Protein AF-A0A1A8A8Q5-F1 (afdb_monomer_lite)

Foldseek 3Di:
DDDDDDDDDDDDDDDDDDDDDDDDDDDDDDDDPDDDDDDDDDDDDDDDPDDDPPCPVDDPDDDDDDPAAFDDDPDDDDDSVRCPPDPNVVDDVVVVVVVDPVVVVCVVGHDPPRDDPPCVVVVVVPPPPDDQQQDELDDPVLLVLVVVLVVVLVDDLVVVLVCLLVLPLPSDDLVSLVSVLVLQDDPVLQVRLVVCVVVVHDPVSHDPSSVSNNSQNPRPPNNVSSVVSNCVNCVVVVCVVVVVVVVVCVVVVCCCVPDPVNVVVQVVVQVVVCVVCCVPPNHDPHDDPVVVVVPVVDDD

Secondary structure (DSSP, 8-state):
-PPPPPPPPPPPPPPPPPPPPPPPPPPPPPPPPP-PPPPPS--PPPPPTT----------PPPPP-SS-PPP----PPPGGGTTTSGGGS--HHHHHHHS-HHHHHHHH--S----TTTHHHHTTS-------PBP-S-HHHHHHHHHHHHHHTS-HHHHHHHHHTT-TTTS-HHHHHHHHTTPPPHHHHHHHHHHHHTT--GGGB-HHHHHHHHHHTSTTHHHHHHHHHHHHHHHHHHHHHHHHHHHHHHHHHHHHH-HHHHHHHHHHHHHHHHHHHHHH---S---TTHHHHHHHS--

Organism: Nothobranchius furzeri (NCBI:txid105023)

Sequence (300 aa):
PPPPPPPPGAGPPPPPPPPPGAGPPPPAPPPPPGVGPPPPPGGGPPPPPGAPNTHSGFKSKKPIQTKYRMPLLNWQALKPNQVSGTVFNELDDEQVLGELNMEMFEEHFKTRAQGNSADLCKVKKKMSQKAPTKTSLIDANKAKNLAITLRKGGMSPSAICTAIEKYDQKSLSIDFLELLEHFIPSDFEMKLLVNYEKDGRPLEELTDEDRFILSFGKISRLRQRINTLTFMGNFPESVRRLQPQLNSVIAASMSIKSSTKLKKILEIVLAFGNYMNSSKRGAAYGFRLQSLDLVSTRGL

InterPro domains:
  IPR015425 Formin, FH2 domain [PF02181] (61-296)
  IPR015425 Formin, FH2 domain [PS51444] (60-300)
  IPR015425 Formin, FH2 domain [SM00498] (60-300)
  IPR042201 Formin, FH2 domain superfamily [G3DSA:1.20.58.2220] (54-298)
  IPR043592 Formin-like protein, animal [PTHR45857] (24-296)

Structure (mmCIF, N/CA/C/O backbone):
data_AF-A0A1A8A8Q5-F1
#
_entry.id   AF-A0A1A8A8Q5-F1
#
loop_
_atom_site.group_PDB
_atom_site.id
_atom_site.type_symbol
_atom_site.label_atom_id
_atom_site.label_alt_id
_atom_site.label_comp_id
_atom_site.label_asym_id
_atom_site.label_entity_id
_atom_site.label_seq_id
_atom_site.pdbx_PDB_ins_code
_atom_site.Cartn_x
_atom_site.Cartn_y
_atom_site.Cartn_z
_atom_site.occupancy
_atom_site.B_iso_or_equiv
_atom_site.auth_seq_id
_atom_site.auth_comp_id
_atom_site.auth_asym_id
_atom_site.auth_atom_id
_atom_site.pdbx_PDB_model_num
ATOM 1 N N . PRO A 1 1 ? 67.089 1.385 4.355 1.00 65.12 1 PRO A N 1
ATOM 2 C CA . PRO A 1 1 ? 66.097 2.491 4.355 1.00 65.12 1 PRO A CA 1
ATOM 3 C C . PRO A 1 1 ? 65.428 2.631 5.735 1.00 65.12 1 PRO A C 1
ATOM 5 O O . PRO A 1 1 ? 65.007 1.610 6.275 1.00 65.12 1 PRO A O 1
ATOM 8 N N . PRO A 1 2 ? 65.373 3.835 6.334 1.00 61.56 2 PRO A N 1
ATOM 9 C CA . PRO A 1 2 ? 64.708 4.031 7.621 1.00 61.56 2 PRO A CA 1
ATOM 10 C C . PRO A 1 2 ? 63.172 4.044 7.458 1.00 61.56 2 PRO A C 1
ATOM 12 O O . PRO A 1 2 ? 62.684 4.313 6.356 1.00 61.56 2 PRO A O 1
ATOM 15 N N . PRO A 1 3 ? 62.406 3.727 8.520 1.00 68.38 3 PRO A N 1
ATOM 16 C CA . PRO A 1 3 ? 60.945 3.716 8.475 1.00 68.38 3 PRO A CA 1
ATOM 17 C C . PRO A 1 3 ? 60.366 5.141 8.361 1.00 68.38 3 PRO A C 1
ATOM 19 O O . PRO A 1 3 ? 61.010 6.100 8.795 1.00 68.38 3 PRO A O 1
ATOM 22 N N . PRO A 1 4 ? 59.163 5.294 7.775 1.00 69.88 4 PRO A N 1
ATOM 23 C CA . PRO A 1 4 ? 58.538 6.597 7.581 1.00 69.88 4 PRO A CA 1
ATOM 24 C C . PRO A 1 4 ? 58.061 7.209 8.912 1.00 69.88 4 PRO A C 1
ATOM 26 O O . PRO A 1 4 ? 57.718 6.472 9.841 1.00 69.88 4 PRO A O 1
ATOM 29 N N . PRO A 1 5 ? 58.021 8.552 9.014 1.00 70.25 5 PRO A N 1
ATOM 30 C CA . PRO A 1 5 ? 57.573 9.247 10.215 1.00 70.25 5 PRO A CA 1
ATOM 31 C C . PRO A 1 5 ? 56.052 9.104 10.422 1.00 70.25 5 PRO A C 1
ATOM 33 O O . PRO A 1 5 ? 55.306 8.979 9.445 1.00 70.25 5 PRO A O 1
ATOM 36 N N . PRO A 1 6 ? 55.572 9.136 11.679 1.00 69.50 6 PRO A N 1
ATOM 37 C CA . PRO A 1 6 ? 54.148 9.055 11.984 1.00 69.50 6 PRO A CA 1
ATOM 38 C C . PRO A 1 6 ? 53.397 10.339 11.573 1.00 69.50 6 PRO A C 1
ATOM 40 O O . PRO A 1 6 ? 53.999 11.417 11.538 1.00 69.50 6 PRO A O 1
ATOM 43 N N . PRO A 1 7 ? 52.084 10.255 11.277 1.00 68.31 7 PRO A N 1
ATOM 44 C CA . PRO A 1 7 ? 51.292 11.412 10.876 1.00 68.31 7 PRO A CA 1
ATOM 45 C C . PRO A 1 7 ? 51.090 12.397 12.043 1.00 68.31 7 PRO A C 1
ATOM 47 O O . PRO A 1 7 ? 51.036 11.964 13.199 1.00 68.31 7 PRO A O 1
ATOM 50 N N . PRO A 1 8 ? 50.914 13.704 11.768 1.00 63.66 8 PRO A N 1
ATOM 51 C CA . PRO A 1 8 ? 50.632 14.701 12.797 1.00 63.66 8 PRO A CA 1
ATOM 52 C C . PRO A 1 8 ? 49.320 14.386 13.522 1.00 63.66 8 PRO A C 1
ATOM 54 O O . PRO A 1 8 ? 48.287 14.166 12.888 1.00 63.66 8 PRO A O 1
ATOM 57 N N . GLY A 1 9 ? 49.371 14.366 14.855 1.00 59.06 9 GLY A N 1
ATOM 58 C CA . GLY A 1 9 ? 48.213 14.132 15.709 1.00 59.06 9 GLY A CA 1
ATOM 59 C C . GLY A 1 9 ? 47.112 15.163 15.467 1.00 59.06 9 GLY A C 1
ATOM 60 O O . GLY A 1 9 ? 47.366 16.366 15.431 1.00 59.06 9 GLY A O 1
ATOM 61 N N . ALA A 1 10 ? 45.882 14.676 15.308 1.00 59.62 10 ALA A N 1
ATOM 62 C CA . ALA A 1 10 ? 44.692 15.510 15.306 1.00 59.62 10 ALA A CA 1
ATOM 63 C C . ALA A 1 10 ? 44.594 16.241 16.654 1.00 59.62 10 ALA A C 1
ATOM 65 O O . ALA A 1 10 ? 44.581 15.609 17.712 1.00 59.62 10 ALA A O 1
ATOM 66 N N . GLY A 1 11 ? 44.558 17.574 16.608 1.00 68.25 11 GLY A N 1
ATOM 67 C CA . GLY A 1 11 ? 44.282 18.397 17.780 1.00 68.25 11 GLY A CA 1
ATOM 68 C C . GLY A 1 11 ? 42.909 18.073 18.388 1.00 68.25 11 GLY A C 1
ATOM 69 O O . GLY A 1 11 ? 42.058 17.479 17.717 1.00 68.25 11 GLY A O 1
ATOM 70 N N . PRO A 1 12 ? 42.681 18.439 19.660 1.00 70.12 12 PRO A N 1
ATOM 71 C CA . PRO A 1 12 ? 41.411 18.182 20.324 1.00 70.12 12 PRO A CA 1
ATOM 72 C C . PRO A 1 12 ? 40.247 18.854 19.569 1.00 70.12 12 PRO A C 1
ATOM 74 O O . PRO A 1 12 ? 40.427 19.937 19.005 1.00 70.12 12 PRO A O 1
ATOM 77 N N . PRO A 1 13 ? 39.058 18.224 19.539 1.00 67.06 13 PRO A N 1
ATOM 78 C CA . PRO A 1 13 ? 37.896 18.780 18.857 1.00 67.06 13 PRO A CA 1
ATOM 79 C C . PRO A 1 13 ? 37.471 20.120 19.485 1.00 67.06 13 PRO A C 1
ATOM 81 O O . PRO A 1 13 ? 37.658 20.321 20.689 1.00 67.06 13 PRO A O 1
ATOM 84 N N . PRO A 1 14 ? 36.888 21.039 18.692 1.00 70.75 14 PRO A N 1
ATOM 85 C CA . PRO A 1 14 ? 36.398 22.313 19.203 1.00 70.75 14 PRO A CA 1
ATOM 86 C C . PRO A 1 14 ? 35.284 22.100 20.245 1.00 70.75 14 PRO A C 1
ATOM 88 O O . PRO A 1 14 ? 34.531 21.125 20.150 1.00 70.75 14 PRO A O 1
ATOM 91 N N . PRO A 1 15 ? 35.159 23.001 21.237 1.00 73.88 15 PRO A N 1
ATOM 92 C CA . PRO A 1 15 ? 34.127 22.900 22.258 1.00 73.88 15 PRO A CA 1
ATOM 93 C C . PRO A 1 15 ? 32.718 23.010 21.645 1.00 73.88 15 PRO A C 1
ATOM 95 O O . PRO A 1 15 ? 32.530 23.717 20.649 1.00 73.88 15 PRO A O 1
ATOM 98 N N . PRO A 1 16 ? 31.718 22.326 22.230 1.00 74.12 16 PRO A N 1
ATOM 99 C CA . PRO A 1 16 ? 30.342 22.387 21.759 1.00 74.12 16 PRO A CA 1
ATOM 100 C C . PRO A 1 16 ? 29.745 23.796 21.934 1.00 74.12 16 PRO A C 1
ATOM 102 O O . PRO A 1 16 ? 30.104 24.507 22.878 1.00 74.12 16 PRO A O 1
ATOM 105 N N . PRO A 1 17 ? 28.818 24.209 21.049 1.00 72.31 17 PRO A N 1
ATOM 106 C CA . PRO A 1 17 ? 28.120 25.482 21.176 1.00 72.31 17 PRO A CA 1
ATOM 107 C C . PRO A 1 17 ? 27.241 25.516 22.442 1.00 72.31 17 PRO A C 1
ATOM 109 O O . PRO A 1 17 ? 26.717 24.476 22.857 1.00 72.31 17 PRO A O 1
ATOM 112 N N . PRO A 1 18 ? 27.057 26.698 23.059 1.00 68.81 18 PRO A N 1
ATOM 113 C CA . PRO A 1 18 ? 26.234 26.842 24.253 1.00 68.81 18 PRO A CA 1
ATOM 114 C C . PRO A 1 18 ? 24.753 26.519 23.970 1.00 68.81 18 PRO A C 1
ATOM 116 O O . PRO A 1 18 ? 24.274 26.760 22.857 1.00 68.81 18 PRO A O 1
ATOM 119 N N . PRO A 1 19 ? 24.006 26.000 24.964 1.00 69.50 19 PRO A N 1
ATOM 120 C CA . PRO A 1 19 ? 22.583 25.715 24.814 1.00 69.50 19 PRO A CA 1
ATOM 121 C C . PRO A 1 19 ? 21.784 26.997 24.529 1.00 69.50 19 PRO A C 1
ATOM 123 O O . PRO A 1 19 ? 22.096 28.042 25.110 1.00 69.50 19 PRO A O 1
ATOM 126 N N . PRO A 1 20 ? 20.721 26.940 23.706 1.00 63.44 20 PRO A N 1
ATOM 127 C CA . PRO A 1 20 ? 19.792 28.052 23.556 1.00 63.44 20 PRO A CA 1
ATOM 128 C C . PRO A 1 20 ? 19.178 28.409 24.915 1.00 63.44 20 PRO A C 1
ATOM 130 O O . PRO A 1 20 ? 18.596 27.554 25.584 1.00 63.44 20 PRO A O 1
ATOM 133 N N . GLY A 1 21 ? 19.331 29.668 25.328 1.00 57.66 21 GLY A N 1
ATOM 134 C CA . GLY A 1 21 ? 18.742 30.184 26.559 1.00 57.66 21 GLY A CA 1
ATOM 135 C C . GLY A 1 21 ? 17.224 30.006 26.559 1.00 57.66 21 GLY A C 1
ATOM 136 O O . GLY A 1 21 ? 16.556 30.288 25.564 1.00 57.66 21 GLY A O 1
ATOM 137 N N . ALA A 1 22 ? 16.689 29.522 27.680 1.00 55.41 22 ALA A N 1
ATOM 138 C CA . ALA A 1 22 ? 15.257 29.418 27.899 1.00 55.41 22 ALA A CA 1
ATOM 139 C C . ALA A 1 22 ? 14.626 30.815 27.797 1.00 55.41 22 ALA A C 1
ATOM 141 O O . ALA A 1 22 ? 14.936 31.708 28.585 1.00 55.41 22 ALA A O 1
ATOM 142 N N . GLY A 1 23 ? 13.755 31.000 26.804 1.00 62.56 23 GLY A N 1
ATOM 143 C CA . GLY A 1 23 ? 12.871 32.158 26.751 1.00 62.56 23 GLY A CA 1
ATOM 144 C C . GLY A 1 23 ? 11.964 32.210 27.989 1.00 62.56 23 GLY A C 1
ATOM 145 O O . GLY A 1 23 ? 11.763 31.185 28.649 1.00 62.56 23 GLY A O 1
ATOM 146 N N . PRO A 1 24 ? 11.424 33.391 28.330 1.00 63.94 24 PRO A N 1
ATOM 147 C CA . PRO A 1 24 ? 10.546 33.542 29.483 1.00 63.94 24 PRO A CA 1
ATOM 148 C C . PRO A 1 24 ? 9.322 32.613 29.371 1.00 63.94 24 PRO A C 1
ATOM 150 O O . PRO A 1 24 ? 8.853 32.349 28.259 1.00 63.94 24 PRO A O 1
ATOM 153 N N . PRO A 1 25 ? 8.800 32.102 30.502 1.00 64.25 25 PRO A N 1
ATOM 154 C CA . PRO A 1 25 ? 7.658 31.200 30.489 1.00 64.25 25 PRO A CA 1
ATOM 155 C C . PRO A 1 25 ? 6.418 31.891 29.896 1.00 64.25 25 PRO A C 1
ATOM 157 O O . PRO A 1 25 ? 6.243 33.101 30.072 1.00 64.25 25 PRO A O 1
ATOM 160 N N . PRO A 1 26 ? 5.540 31.141 29.204 1.00 65.25 26 PRO A N 1
ATOM 161 C CA . PRO A 1 26 ? 4.294 31.688 28.688 1.00 65.25 26 PRO A CA 1
ATOM 162 C C . PRO A 1 26 ? 3.386 32.163 29.840 1.00 65.25 26 PRO A C 1
ATOM 164 O O . PRO A 1 26 ? 3.402 31.565 30.921 1.00 65.25 26 PRO A O 1
ATOM 167 N N . PRO A 1 27 ? 2.583 33.223 29.629 1.00 65.12 27 PRO A N 1
ATOM 168 C CA . PRO A 1 27 ? 1.665 33.728 30.643 1.00 65.12 27 PRO A CA 1
ATOM 169 C C . PRO A 1 27 ? 0.607 32.677 31.008 1.00 65.12 27 PRO A C 1
ATOM 171 O O . PRO A 1 27 ? 0.143 31.914 30.160 1.00 65.12 27 PRO A O 1
ATOM 174 N N . ALA A 1 28 ? 0.232 32.645 32.289 1.00 67.50 28 ALA A N 1
ATOM 175 C CA . ALA A 1 28 ? -0.773 31.727 32.810 1.00 67.50 28 ALA A CA 1
ATOM 176 C C . ALA A 1 28 ? -2.159 31.980 32.177 1.00 67.50 28 ALA A C 1
ATOM 178 O O . ALA A 1 28 ? -2.507 33.134 31.904 1.00 67.50 28 ALA A O 1
ATOM 179 N N . PRO A 1 29 ? -2.971 30.929 31.958 1.00 63.06 29 PRO A N 1
ATOM 180 C CA . PRO A 1 29 ? -4.332 31.086 31.462 1.00 63.06 29 PRO A CA 1
ATOM 181 C C . PRO A 1 29 ? -5.220 31.802 32.499 1.00 63.06 29 PRO A C 1
ATOM 183 O O . PRO A 1 29 ? -5.020 31.623 33.704 1.00 63.06 29 PRO A O 1
ATOM 186 N N . PRO A 1 30 ? -6.210 32.601 32.056 1.00 62.59 30 PRO A N 1
ATOM 187 C CA . PRO A 1 30 ? -7.133 33.275 32.960 1.00 62.59 30 PRO A CA 1
ATOM 188 C C . PRO A 1 30 ? -7.991 32.258 33.738 1.00 62.59 30 PRO A C 1
ATOM 190 O O . PRO A 1 30 ? -8.314 31.191 33.204 1.00 62.59 30 PRO A O 1
ATOM 193 N N . PRO A 1 31 ? -8.374 32.569 34.990 1.00 59.47 31 PRO A N 1
ATOM 194 C CA . PRO A 1 31 ? -9.212 31.690 35.794 1.00 59.47 31 PRO A CA 1
ATOM 195 C C . PRO A 1 31 ? -10.598 31.506 35.149 1.00 59.47 31 PRO A C 1
ATOM 197 O O . PRO A 1 31 ? -11.108 32.431 34.508 1.00 59.47 31 PRO A O 1
ATOM 200 N N . PRO A 1 32 ? -11.229 30.329 35.312 1.00 57.53 32 PRO A N 1
ATOM 201 C CA . PRO A 1 32 ? -12.566 30.089 34.792 1.00 57.53 32 PRO A CA 1
ATOM 202 C C . PRO A 1 32 ? -13.579 31.041 35.455 1.00 57.53 32 PRO A C 1
ATOM 204 O O . PRO A 1 32 ? -13.462 31.307 36.655 1.00 57.53 32 PRO A O 1
ATOM 207 N N . PRO A 1 33 ? -14.586 31.547 34.714 1.00 53.97 33 PRO A N 1
ATOM 208 C CA . PRO A 1 33 ? -15.635 32.380 35.288 1.00 53.97 33 PRO A CA 1
ATOM 209 C C . PRO A 1 33 ? -16.355 31.619 36.401 1.00 53.97 33 PRO A C 1
ATOM 211 O O . PRO A 1 33 ? -16.853 30.512 36.187 1.00 53.97 33 PRO A O 1
ATOM 214 N N . GLY A 1 34 ? -16.390 32.211 37.595 1.00 46.72 34 GLY A N 1
ATOM 215 C CA . GLY A 1 34 ? -17.108 31.660 38.735 1.00 46.72 34 GLY A CA 1
ATOM 216 C C . GLY A 1 34 ? -18.580 31.446 38.392 1.00 46.72 34 GLY A C 1
ATOM 217 O O . GLY A 1 34 ? -19.250 32.340 37.878 1.00 46.72 34 GLY A O 1
ATOM 218 N N . VAL A 1 35 ? -19.077 30.247 38.681 1.00 47.19 35 VAL A N 1
ATOM 219 C CA . VAL A 1 35 ? -20.502 29.927 38.635 1.00 47.19 35 VAL A CA 1
ATOM 220 C C . VAL A 1 35 ? -21.227 30.743 39.706 1.00 47.19 35 VAL A C 1
ATOM 222 O O . VAL A 1 35 ? -21.202 30.415 40.889 1.00 47.19 35 VAL A O 1
ATOM 225 N N . GLY A 1 36 ? -21.843 31.850 39.293 1.00 56.03 36 GLY A N 1
ATOM 226 C CA . GLY A 1 36 ? -22.847 32.530 40.104 1.00 56.03 36 GLY A CA 1
ATOM 227 C C . GLY A 1 36 ? -24.090 31.643 40.274 1.00 56.03 36 GLY A C 1
ATOM 228 O O . GLY A 1 36 ? -24.357 30.796 39.414 1.00 56.03 36 GLY A O 1
ATOM 229 N N . PRO A 1 37 ? -24.852 31.795 41.371 1.00 54.12 37 PRO A N 1
ATOM 230 C CA . PRO A 1 37 ? -26.070 31.021 41.591 1.00 54.12 37 PRO A CA 1
ATOM 231 C C . PRO A 1 37 ? -27.125 31.310 40.502 1.00 54.12 37 PRO A C 1
ATOM 233 O O . PRO A 1 37 ? -27.135 32.403 39.929 1.00 54.12 37 PRO A O 1
ATOM 236 N N . PRO A 1 38 ? -28.013 30.345 40.192 1.00 46.22 38 PRO A N 1
ATOM 237 C CA . PRO A 1 38 ? -28.983 30.483 39.109 1.00 46.22 38 PRO A CA 1
ATOM 238 C C . PRO A 1 38 ? -30.015 31.589 39.407 1.00 46.22 38 PRO A C 1
ATOM 240 O O . PRO A 1 38 ? -30.444 31.723 40.557 1.00 46.22 38 PRO A O 1
ATOM 243 N N . PRO A 1 39 ? -30.445 32.373 38.397 1.00 50.31 39 PRO A N 1
ATOM 244 C CA . PRO A 1 39 ? -31.446 33.416 38.589 1.00 50.31 39 PRO A CA 1
ATOM 245 C C . PRO A 1 39 ? -32.852 32.817 38.796 1.00 50.31 39 PRO A C 1
ATOM 247 O O . PRO A 1 39 ? -33.163 31.764 38.229 1.00 50.31 39 PRO A O 1
ATOM 250 N N . PRO A 1 40 ? -33.716 33.474 39.593 1.00 48.88 40 PRO A N 1
ATOM 251 C CA . PRO A 1 40 ? -35.060 32.989 39.880 1.00 48.88 40 PRO A CA 1
ATOM 252 C C . PRO A 1 40 ? -35.990 33.118 38.658 1.00 48.88 40 PRO A C 1
ATOM 254 O O . PRO A 1 40 ? -35.759 33.958 37.783 1.00 48.88 40 PRO A O 1
ATOM 257 N N . PRO A 1 41 ? -37.063 32.310 38.576 1.00 42.75 41 PRO A N 1
ATOM 258 C CA . PRO A 1 41 ? -37.940 32.282 37.417 1.00 42.75 41 P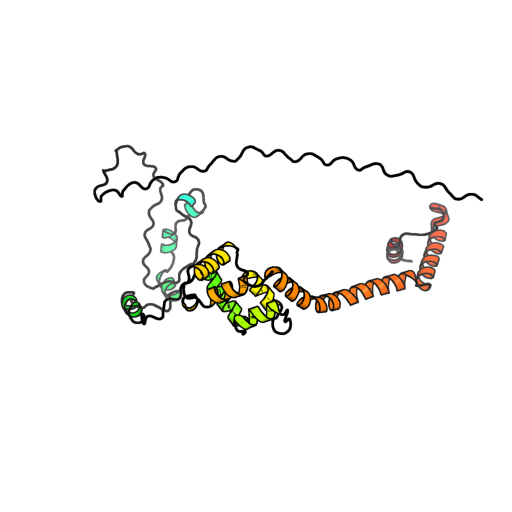RO A CA 1
ATOM 259 C C . PRO A 1 41 ? -39.021 33.365 37.514 1.00 42.75 41 PRO A C 1
ATOM 261 O O . PRO A 1 41 ? -39.847 33.336 38.422 1.00 42.75 41 PRO A O 1
ATOM 264 N N . GLY A 1 42 ? -39.072 34.259 36.523 1.00 43.97 42 GLY A N 1
ATOM 265 C CA . GLY A 1 42 ? -40.275 35.040 36.218 1.00 43.97 42 GLY A CA 1
ATOM 266 C C . GLY A 1 42 ? -40.029 36.506 35.863 1.00 43.97 42 GLY A C 1
ATOM 267 O O . GLY A 1 42 ? -39.526 37.268 36.677 1.00 43.97 42 GLY A O 1
ATOM 268 N N . GLY A 1 43 ? -40.480 36.900 34.665 1.00 43.69 43 GLY A N 1
ATOM 269 C CA . GLY A 1 43 ? -40.763 38.295 34.302 1.00 43.69 43 GLY A CA 1
ATOM 270 C C . GLY A 1 43 ? -39.603 39.069 33.674 1.00 43.69 43 GLY A C 1
ATOM 271 O O . GLY A 1 43 ? -38.970 39.884 34.335 1.00 43.69 43 GLY A O 1
ATOM 272 N N . GLY A 1 44 ? -39.354 38.871 32.376 1.00 44.84 44 GLY A N 1
ATOM 273 C CA . GLY A 1 44 ? -38.519 39.800 31.607 1.00 44.84 44 GLY A CA 1
ATOM 274 C C . GLY A 1 44 ? -39.247 41.142 31.393 1.00 44.84 44 GLY A C 1
ATOM 275 O O . GLY A 1 44 ? -40.443 41.120 31.095 1.00 44.84 44 GLY A O 1
ATOM 276 N N . PRO A 1 45 ? -38.573 42.298 31.542 1.00 46.19 45 PRO A N 1
ATOM 277 C CA . PRO A 1 45 ? -39.182 43.610 31.322 1.00 46.19 45 PRO A CA 1
ATOM 278 C C . PRO A 1 45 ? -39.413 43.888 29.821 1.00 46.19 45 PRO A C 1
ATOM 280 O O . PRO A 1 45 ? -38.710 43.324 28.978 1.00 46.19 45 PRO A O 1
ATOM 283 N N . PRO A 1 46 ? -40.392 44.743 29.459 1.00 52.03 46 PRO A N 1
ATOM 284 C CA . PRO A 1 46 ? -40.717 45.038 28.063 1.00 52.03 46 PRO A CA 1
ATOM 285 C C . PRO A 1 46 ? -39.583 45.810 27.360 1.00 52.03 46 PRO A C 1
ATOM 287 O O . PRO A 1 46 ? -38.834 46.536 28.020 1.00 52.03 46 PRO A O 1
ATOM 290 N N . PRO A 1 47 ? -39.438 45.673 26.027 1.00 49.41 47 PRO A N 1
ATOM 291 C CA . PRO A 1 47 ? -38.341 46.293 25.294 1.00 49.41 47 PRO A CA 1
ATOM 292 C C . PRO A 1 47 ? -38.478 47.829 25.246 1.00 49.41 47 PRO A C 1
ATOM 294 O O . PRO A 1 47 ? -39.596 48.344 25.162 1.00 49.41 47 PRO A O 1
ATOM 297 N N . PRO A 1 48 ? -37.355 48.571 25.282 1.00 40.31 48 PRO A N 1
ATOM 298 C CA . PRO A 1 48 ? -37.359 50.029 25.316 1.00 40.31 48 PRO A CA 1
ATOM 299 C C . PRO A 1 48 ? -37.753 50.645 23.956 1.00 40.31 48 PRO A C 1
ATOM 301 O O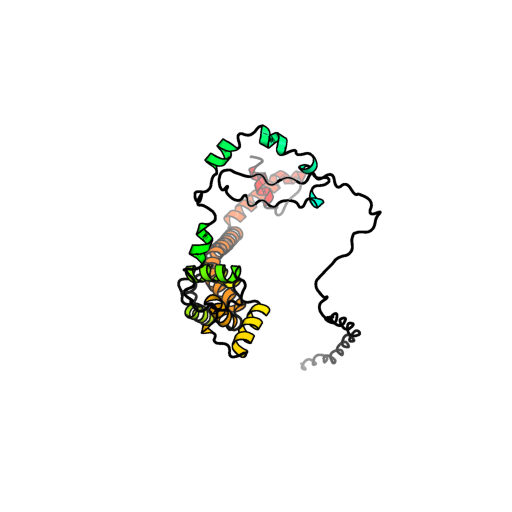 . PRO A 1 48 ? -37.428 50.076 22.908 1.00 40.31 48 PRO A O 1
ATOM 304 N N . PRO A 1 49 ? -38.415 51.818 23.934 1.00 40.03 49 PRO A N 1
ATOM 305 C CA . PRO A 1 49 ? -38.827 52.481 22.697 1.00 40.03 49 PRO A CA 1
ATOM 306 C C . PRO A 1 49 ? -37.619 53.091 21.970 1.00 40.03 49 PRO A C 1
ATOM 308 O O . PRO A 1 49 ? -36.883 53.875 22.564 1.00 40.03 49 PRO A O 1
ATOM 311 N N . GLY A 1 50 ? -37.436 52.774 20.681 1.00 52.72 50 GLY A N 1
ATOM 312 C CA . GLY A 1 50 ? -36.483 53.483 19.809 1.00 52.72 50 GLY A CA 1
ATOM 313 C C . GLY A 1 50 ? -35.415 52.651 19.089 1.00 52.72 50 GLY A C 1
ATOM 314 O O . GLY A 1 50 ? -34.470 53.233 18.563 1.00 52.72 50 GLY A O 1
ATOM 315 N N . ALA A 1 51 ? -35.530 51.321 19.013 1.00 37.22 51 ALA A N 1
ATOM 316 C CA . ALA A 1 51 ? -34.657 50.543 18.129 1.00 37.22 51 ALA A CA 1
ATOM 317 C C . ALA A 1 51 ? -35.022 50.796 16.646 1.00 37.22 51 ALA A C 1
ATOM 319 O O . ALA A 1 51 ? -36.206 50.720 16.304 1.00 37.22 51 ALA A O 1
ATOM 320 N N . PRO A 1 52 ? -34.054 51.082 15.750 1.00 36.50 52 PRO A N 1
ATOM 321 C CA . PRO A 1 52 ? -34.333 51.259 14.332 1.00 36.50 52 PRO A CA 1
ATOM 322 C C . PRO A 1 52 ? -34.896 49.958 13.764 1.00 36.50 52 PRO A C 1
ATOM 324 O O . PRO A 1 52 ? -34.275 48.900 13.868 1.00 36.50 52 PRO A O 1
ATOM 327 N N . ASN A 1 53 ? -36.073 50.056 13.152 1.00 43.09 53 ASN A N 1
ATOM 328 C CA . ASN A 1 53 ? -36.706 48.980 12.408 1.00 43.09 53 ASN A CA 1
ATOM 329 C C . ASN A 1 53 ? -35.859 48.708 11.153 1.00 43.09 53 ASN A C 1
ATOM 331 O O . ASN A 1 53 ? -36.125 49.244 10.077 1.00 43.09 53 ASN A O 1
ATOM 335 N N . THR A 1 54 ? -34.803 47.898 11.271 1.00 39.19 54 THR A N 1
ATOM 336 C CA . THR A 1 54 ? -34.167 47.294 10.100 1.00 39.19 54 THR A CA 1
ATOM 337 C C . THR A 1 54 ? -35.089 46.186 9.616 1.00 39.19 54 THR A C 1
ATOM 339 O O . THR A 1 54 ? -34.952 45.005 9.933 1.00 39.19 54 THR A O 1
ATOM 342 N N . HIS A 1 55 ? -36.086 46.623 8.849 1.00 46.31 55 HIS A N 1
ATOM 343 C CA . HIS A 1 55 ? -36.875 45.807 7.949 1.00 46.31 55 HIS A CA 1
ATOM 344 C C . HIS A 1 55 ? -35.928 45.044 7.013 1.00 46.31 55 HIS A C 1
ATOM 346 O O . HIS A 1 55 ? -35.652 45.461 5.892 1.00 46.31 55 HIS A O 1
ATOM 352 N N . SER A 1 56 ? -35.414 43.905 7.474 1.00 44.25 56 SER A N 1
ATOM 353 C CA . SER A 1 56 ? -35.011 42.843 6.568 1.00 44.25 56 SER A CA 1
ATOM 354 C C . SER A 1 56 ? -36.315 42.303 5.988 1.00 44.25 56 SER A C 1
ATOM 356 O O . SER A 1 56 ? -37.090 41.637 6.670 1.00 44.25 56 SER A O 1
ATOM 358 N N . GLY A 1 57 ? -36.621 42.722 4.760 1.00 46.47 57 GLY A N 1
ATOM 359 C CA . GLY A 1 57 ? -37.863 42.450 4.031 1.00 46.47 57 GLY A CA 1
ATOM 360 C C . GLY A 1 57 ? -38.080 40.982 3.659 1.00 46.47 57 GLY A C 1
ATOM 361 O O . GLY A 1 57 ? -38.624 40.696 2.599 1.00 46.47 57 GLY A O 1
ATOM 362 N N . PHE A 1 58 ? -37.673 40.039 4.507 1.00 53.72 58 PHE A N 1
ATOM 363 C CA . PHE A 1 58 ? -38.004 38.635 4.340 1.00 53.72 58 PHE A CA 1
ATOM 364 C C . PHE A 1 58 ? -39.409 38.398 4.889 1.00 53.72 58 PHE A C 1
ATOM 366 O O . PHE A 1 58 ? -39.624 38.327 6.102 1.00 53.72 58 PHE A O 1
ATOM 373 N N . LYS A 1 59 ? -40.382 38.264 3.982 1.00 57.91 59 LYS A N 1
ATOM 374 C CA . LYS A 1 59 ? -41.698 37.712 4.317 1.00 57.91 59 LYS A CA 1
ATOM 375 C C . LYS A 1 59 ? -41.468 36.353 4.979 1.00 57.91 59 LYS A C 1
ATOM 377 O O . LYS A 1 59 ? -40.796 35.490 4.416 1.00 57.91 59 LYS A O 1
ATOM 382 N N . SER A 1 60 ? -41.975 36.163 6.193 1.00 58.66 60 SER A N 1
ATOM 383 C CA . SER A 1 60 ? -41.891 34.874 6.878 1.00 58.66 60 SER A CA 1
ATOM 384 C C . SER A 1 60 ? -42.625 33.825 6.037 1.00 58.66 60 SER A C 1
ATOM 386 O O . SER A 1 60 ? -43.854 33.846 5.971 1.00 58.66 60 SER A O 1
ATOM 388 N N . LYS A 1 61 ? -41.885 32.936 5.360 1.00 70.25 61 LYS A N 1
ATOM 389 C CA . LYS A 1 61 ? -42.485 31.872 4.545 1.00 70.25 61 LYS A CA 1
ATOM 390 C C . LYS A 1 61 ? -43.246 30.910 5.451 1.00 70.25 61 LYS A C 1
ATOM 392 O O . LYS A 1 61 ? -42.697 30.399 6.431 1.00 70.25 61 LYS A O 1
ATOM 397 N N . LYS A 1 62 ? -44.523 30.680 5.146 1.00 73.00 62 LYS A N 1
ATOM 398 C CA . LYS A 1 62 ? -45.352 29.731 5.894 1.00 73.00 62 LYS A CA 1
ATOM 399 C C . LYS A 1 62 ? -44.982 28.304 5.477 1.00 73.00 62 LYS A C 1
ATOM 401 O O . LYS A 1 62 ? -44.840 28.055 4.283 1.00 73.00 62 LYS A O 1
ATOM 406 N N . PRO A 1 63 ? -44.843 27.357 6.422 1.00 79.44 63 PRO A N 1
ATOM 407 C CA . PRO A 1 63 ? -44.671 25.953 6.072 1.00 79.44 63 PRO A CA 1
ATOM 408 C C . PRO A 1 63 ? -45.843 25.456 5.216 1.00 79.44 63 PRO A C 1
ATOM 410 O O . PRO A 1 63 ? -47.003 25.652 5.584 1.00 79.44 63 PRO A O 1
ATOM 413 N N . ILE A 1 64 ? -45.538 24.805 4.094 1.00 83.88 64 ILE A N 1
ATOM 414 C CA . ILE A 1 64 ? -46.543 24.201 3.214 1.00 83.88 64 ILE A CA 1
ATOM 415 C C . ILE A 1 64 ? -47.045 22.913 3.868 1.00 83.88 64 ILE A C 1
ATOM 417 O O . ILE A 1 64 ? -46.253 22.043 4.237 1.00 83.88 64 ILE A O 1
ATOM 421 N N . GLN A 1 65 ? -48.363 22.795 4.022 1.00 79.56 65 GLN A N 1
ATOM 422 C CA . GLN A 1 65 ? -49.003 21.563 4.475 1.00 79.56 65 GLN A CA 1
ATOM 423 C C . GLN A 1 65 ? -49.228 20.655 3.266 1.00 79.56 65 GLN A C 1
ATOM 425 O O . GLN A 1 65 ? -49.831 21.081 2.287 1.00 79.56 65 GLN A O 1
ATOM 430 N N . THR A 1 66 ? -48.745 19.417 3.342 1.00 84.69 66 THR A N 1
ATOM 431 C CA . THR A 1 66 ? -48.911 18.398 2.293 1.00 84.69 66 THR A CA 1
ATOM 432 C C . THR A 1 66 ? -49.965 17.378 2.724 1.00 84.69 66 THR A C 1
ATOM 434 O O . THR A 1 66 ? -50.118 17.102 3.919 1.00 84.69 66 THR A O 1
ATOM 437 N N . LYS A 1 67 ? -50.716 16.826 1.767 1.00 84.06 67 LYS A N 1
ATOM 438 C CA . LYS A 1 67 ? -51.752 15.798 1.988 1.00 84.06 67 LYS A CA 1
ATOM 439 C C . LYS A 1 67 ? -51.126 14.443 2.312 1.00 84.06 67 LYS A C 1
ATOM 441 O O . LYS A 1 67 ? -51.663 13.704 3.139 1.00 84.06 67 LYS A O 1
ATOM 446 N N . TYR A 1 68 ? -49.992 14.121 1.688 1.00 84.94 68 TYR A N 1
ATOM 447 C CA . TYR A 1 68 ? -49.246 12.886 1.935 1.00 84.94 68 TYR A CA 1
ATOM 448 C C . TYR A 1 68 ? -47.874 13.142 2.552 1.00 84.94 68 TYR A C 1
ATOM 450 O O . TYR A 1 68 ? -47.224 14.154 2.306 1.00 84.94 68 TYR A O 1
ATOM 458 N N . ARG A 1 69 ? -47.364 12.164 3.309 1.00 83.00 69 ARG A N 1
ATOM 459 C CA . ARG A 1 69 ? -45.982 12.223 3.796 1.00 83.00 69 ARG A CA 1
ATOM 460 C C . ARG A 1 69 ? -44.998 12.126 2.629 1.00 83.00 69 ARG A C 1
ATOM 462 O O . ARG A 1 69 ? -44.836 11.041 2.057 1.00 83.00 69 ARG A O 1
ATOM 469 N N . MET A 1 70 ? -44.306 13.227 2.358 1.00 89.56 70 MET A N 1
ATOM 470 C CA . MET A 1 70 ? -43.302 13.346 1.302 1.00 89.56 70 MET A CA 1
ATOM 471 C C . MET A 1 70 ? -41.909 12.856 1.743 1.00 89.56 70 MET A C 1
ATOM 473 O O . MET A 1 70 ? -41.582 12.893 2.935 1.00 89.56 70 MET A O 1
ATOM 477 N N . PRO A 1 71 ? -41.079 12.358 0.812 1.00 84.81 71 PRO A N 1
ATOM 478 C CA . PRO A 1 71 ? -39.689 12.008 1.064 1.00 84.81 71 PRO A CA 1
ATOM 479 C C . PRO A 1 71 ? -38.894 13.261 1.427 1.00 84.81 71 PRO A C 1
ATOM 481 O O . PRO A 1 71 ? -39.137 14.347 0.904 1.00 84.81 71 PRO A O 1
ATOM 484 N N . LEU A 1 72 ? -37.932 13.105 2.335 1.00 87.94 72 LEU A N 1
ATOM 485 C CA . LEU A 1 72 ? -37.093 14.216 2.759 1.00 87.94 72 LEU A CA 1
ATOM 486 C C . LEU A 1 72 ? -36.051 14.519 1.680 1.00 87.94 72 LEU A C 1
ATOM 488 O O . LEU A 1 72 ? -35.240 13.659 1.334 1.00 87.94 72 LEU A O 1
ATOM 492 N N . LEU A 1 73 ? -36.050 15.754 1.188 1.00 86.69 73 LEU A N 1
ATOM 493 C CA . LEU A 1 73 ? -34.978 16.260 0.345 1.00 86.69 73 LEU A CA 1
ATOM 494 C C . LEU A 1 73 ? -33.795 16.656 1.241 1.00 86.69 73 LEU A C 1
ATOM 496 O O . LEU A 1 73 ? -33.895 17.596 2.027 1.00 86.69 73 LEU A O 1
ATOM 500 N N . ASN A 1 74 ? -32.666 15.954 1.123 1.00 84.31 74 ASN A N 1
ATOM 501 C CA . ASN A 1 74 ? -31.439 16.233 1.884 1.00 84.31 74 ASN A CA 1
ATOM 502 C C . ASN A 1 74 ? -30.667 17.449 1.328 1.00 84.31 74 ASN A C 1
ATOM 504 O O . ASN A 1 74 ? -29.467 17.370 1.067 1.00 84.31 74 ASN A O 1
ATOM 508 N N . TRP A 1 75 ? -31.356 18.565 1.099 1.00 91.81 75 TRP A N 1
ATOM 509 C CA . TRP A 1 75 ? -30.736 19.814 0.660 1.00 91.81 75 TRP A CA 1
ATOM 510 C C . TRP A 1 75 ? -30.082 20.575 1.824 1.00 91.81 75 TRP A C 1
ATOM 512 O O . TRP A 1 75 ? -30.511 20.487 2.975 1.00 91.81 75 TRP A O 1
ATOM 522 N N . GLN A 1 76 ? -29.030 21.338 1.525 1.00 88.19 76 GLN A N 1
ATOM 523 C CA . GLN A 1 76 ? -28.382 22.231 2.486 1.00 88.19 76 GLN A CA 1
ATOM 524 C C . GLN A 1 76 ? -28.972 23.636 2.331 1.00 88.19 76 GLN A C 1
ATOM 526 O O . GLN A 1 76 ? -28.546 24.402 1.472 1.00 88.19 76 GLN A O 1
ATOM 531 N N . ALA A 1 77 ? -29.995 23.949 3.128 1.00 88.75 77 ALA A N 1
ATOM 532 C CA . ALA A 1 77 ? -30.697 25.228 3.050 1.00 88.75 77 ALA A CA 1
ATOM 533 C C . ALA A 1 77 ? -29.829 26.400 3.548 1.00 88.75 77 ALA A C 1
ATOM 535 O O . ALA A 1 77 ? -29.169 26.303 4.586 1.00 88.75 77 ALA A O 1
ATOM 536 N N . LEU A 1 78 ? -29.874 27.528 2.832 1.00 85.38 78 LEU A N 1
ATOM 537 C CA . LEU A 1 78 ? -29.255 28.782 3.266 1.00 85.38 78 LEU A CA 1
ATOM 538 C C . LEU A 1 78 ? -30.053 29.398 4.420 1.00 85.38 78 LEU A C 1
ATOM 540 O O . LEU A 1 78 ? -31.286 29.405 4.411 1.00 85.38 78 LEU A O 1
ATOM 544 N N . LYS A 1 79 ? -29.352 29.952 5.413 1.00 86.88 79 LYS A N 1
ATOM 545 C CA . LYS A 1 79 ? -29.998 30.741 6.472 1.00 86.88 79 LYS A CA 1
ATOM 546 C C . LYS A 1 79 ? -30.508 32.066 5.884 1.00 86.88 79 LYS A C 1
ATOM 548 O O . LYS A 1 79 ? -29.855 32.596 4.989 1.00 86.88 79 LYS A O 1
ATOM 553 N N . PRO A 1 80 ? -31.594 32.669 6.404 1.00 83.62 80 PRO A N 1
ATOM 554 C CA . PRO A 1 80 ? -32.146 33.915 5.852 1.00 83.62 80 PRO A CA 1
ATOM 555 C C . PRO A 1 80 ? -31.124 35.058 5.716 1.00 83.62 80 PRO A C 1
ATOM 557 O O . PRO A 1 80 ? -31.135 35.801 4.741 1.00 83.62 80 PRO A O 1
ATOM 560 N N . ASN A 1 81 ? -30.171 35.153 6.647 1.00 83.56 81 ASN A N 1
ATOM 561 C CA . ASN A 1 81 ? -29.096 36.149 6.615 1.00 83.56 81 ASN A CA 1
ATOM 562 C C . ASN A 1 81 ? -28.014 35.895 5.543 1.00 83.56 81 ASN A C 1
ATOM 564 O O . ASN A 1 81 ? -27.178 36.765 5.326 1.00 83.56 81 ASN A O 1
ATOM 568 N N . GLN A 1 82 ? -28.017 34.732 4.888 1.00 85.00 82 GLN A N 1
ATOM 569 C CA . GLN A 1 82 ? -27.090 34.356 3.811 1.00 85.00 82 GLN A CA 1
ATOM 570 C C . GLN A 1 82 ? -27.700 34.536 2.412 1.00 85.00 82 GLN A C 1
ATOM 572 O O . GLN A 1 82 ? -26.999 34.357 1.422 1.00 85.00 82 GLN A O 1
ATOM 577 N N . VAL A 1 83 ? -28.997 34.853 2.320 1.00 84.50 83 VAL A N 1
ATOM 578 C CA . VAL A 1 83 ? -29.729 34.947 1.043 1.00 84.50 83 VAL A CA 1
ATOM 579 C C . VAL A 1 83 ? -29.549 36.316 0.376 1.00 84.50 83 VAL A C 1
ATOM 581 O O . VAL A 1 83 ? -29.550 36.406 -0.852 1.00 84.50 83 VAL A O 1
ATOM 584 N N . SER A 1 84 ? -29.359 37.378 1.166 1.00 83.50 84 SER A N 1
ATOM 585 C CA . SER A 1 84 ? -29.213 38.746 0.653 1.00 83.50 84 SER A CA 1
ATOM 586 C C . SER A 1 84 ? -28.009 38.869 -0.291 1.00 83.50 84 SER A C 1
ATOM 588 O O . SER A 1 84 ? -26.901 38.470 0.063 1.00 83.50 84 SER A O 1
ATOM 590 N N . GLY A 1 85 ? -28.228 39.412 -1.493 1.00 83.56 85 GLY A N 1
ATOM 591 C CA . GLY A 1 85 ? -27.195 39.557 -2.530 1.00 83.56 85 GLY A CA 1
ATOM 592 C C . GLY A 1 85 ? -26.911 38.292 -3.351 1.00 83.56 85 GLY A C 1
ATOM 593 O O . GLY A 1 85 ? -25.985 38.289 -4.158 1.00 83.56 85 GLY A O 1
ATOM 594 N N . THR A 1 86 ? -27.688 37.222 -3.165 1.00 88.31 86 THR A N 1
ATOM 595 C CA . THR A 1 86 ? -27.625 36.014 -4.003 1.00 88.31 86 THR A CA 1
ATOM 596 C C . THR A 1 86 ? -28.789 35.974 -4.992 1.00 88.31 86 THR A C 1
ATOM 598 O O . THR A 1 86 ? -29.812 36.620 -4.771 1.00 88.31 86 THR A O 1
ATOM 601 N N . VAL A 1 87 ? -28.679 35.145 -6.037 1.00 88.81 87 VAL A N 1
ATOM 602 C CA . VAL A 1 87 ? -29.772 34.900 -7.000 1.00 88.81 87 VAL A CA 1
ATOM 603 C C . VAL A 1 87 ? -31.074 34.455 -6.319 1.00 88.81 87 VAL A C 1
ATOM 605 O O . VAL A 1 87 ? -32.158 34.763 -6.794 1.00 88.81 87 VAL A O 1
ATOM 608 N N . PHE A 1 88 ? -30.989 33.799 -5.155 1.00 87.44 88 PHE A N 1
ATOM 609 C CA . PHE A 1 88 ? -32.151 33.340 -4.389 1.00 87.44 88 PHE A CA 1
ATOM 610 C C . PHE A 1 88 ? -33.001 34.479 -3.809 1.00 87.44 88 PHE A C 1
ATOM 612 O O . PHE A 1 88 ? -34.117 34.223 -3.366 1.00 87.44 88 PHE A O 1
ATOM 619 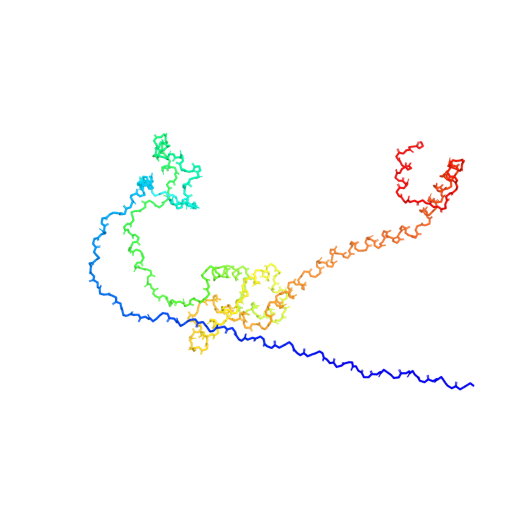N N . ASN A 1 89 ? -32.495 35.716 -3.801 1.00 82.12 89 ASN A N 1
ATOM 620 C CA . ASN A 1 89 ? -33.248 36.890 -3.360 1.00 82.12 89 ASN A CA 1
ATOM 621 C C . ASN A 1 89 ? -34.300 37.345 -4.389 1.00 82.12 89 ASN A C 1
ATOM 623 O O . ASN A 1 89 ? -35.231 38.060 -4.034 1.00 82.12 89 ASN A O 1
ATOM 627 N N . GLU A 1 90 ? -34.147 36.939 -5.651 1.00 83.62 90 GLU A N 1
ATOM 628 C CA . GLU A 1 90 ? -35.018 37.325 -6.770 1.00 83.62 90 GLU A CA 1
ATOM 629 C C . GLU A 1 90 ? -36.010 36.215 -7.157 1.00 83.62 90 GLU A C 1
ATOM 631 O O . GLU A 1 90 ? -36.844 36.407 -8.037 1.00 83.62 90 GLU A O 1
ATOM 636 N N . LEU A 1 91 ? -35.930 35.047 -6.508 1.00 85.44 91 LEU A N 1
ATOM 637 C CA . LEU A 1 91 ? -36.785 33.898 -6.803 1.00 85.44 91 LEU A CA 1
ATOM 638 C C . LEU A 1 91 ? -38.068 33.927 -5.965 1.00 85.44 91 LEU A C 1
ATOM 640 O O . LEU A 1 91 ? -38.013 34.035 -4.737 1.00 85.44 91 LEU A O 1
ATOM 644 N N . ASP A 1 92 ? -39.206 33.734 -6.630 1.00 82.06 92 ASP A N 1
ATOM 645 C CA . ASP A 1 92 ? -40.520 33.574 -6.006 1.00 82.06 92 ASP A CA 1
ATOM 646 C C . ASP A 1 92 ? -41.030 32.137 -6.198 1.00 82.06 92 ASP A C 1
ATOM 648 O O . ASP A 1 92 ? -41.396 31.714 -7.295 1.00 82.06 92 ASP A O 1
ATOM 652 N N . ASP A 1 93 ? -41.021 31.360 -5.117 1.00 83.19 93 ASP A N 1
ATOM 653 C CA . ASP A 1 93 ? -41.538 29.995 -5.096 1.00 83.19 93 ASP A CA 1
ATOM 654 C C . ASP A 1 93 ? -43.068 29.939 -5.034 1.00 83.19 93 ASP A C 1
ATOM 656 O O . ASP A 1 93 ? -43.635 28.949 -5.491 1.00 83.19 93 ASP A O 1
ATOM 660 N N . GLU A 1 94 ? -43.753 30.973 -4.529 1.00 83.62 94 GLU A N 1
ATOM 661 C CA . GLU A 1 94 ? -45.222 31.000 -4.469 1.00 83.62 94 GLU A CA 1
ATOM 662 C C . GLU A 1 94 ? -45.829 31.046 -5.876 1.00 83.62 94 GLU A C 1
ATOM 664 O O . GLU A 1 94 ? -46.806 30.342 -6.145 1.00 83.62 94 GLU A O 1
ATOM 669 N N . GLN A 1 95 ? -45.208 31.796 -6.795 1.00 84.00 95 GLN A N 1
ATOM 670 C CA . GLN A 1 95 ? -45.609 31.821 -8.204 1.00 84.00 95 GLN A CA 1
ATOM 671 C C . GLN A 1 95 ? -45.477 30.433 -8.847 1.00 84.00 95 GLN A C 1
ATOM 673 O O . GLN A 1 95 ? -46.423 29.928 -9.450 1.00 84.00 95 GLN A O 1
ATOM 678 N N . VAL A 1 96 ? -44.325 29.781 -8.667 1.00 84.06 96 VAL A N 1
ATOM 679 C CA . VAL A 1 96 ? -44.059 28.455 -9.246 1.00 84.06 96 VAL A CA 1
ATOM 680 C C . VAL A 1 96 ? -44.992 27.393 -8.653 1.00 84.06 96 VAL A C 1
ATOM 682 O O . VAL A 1 96 ? -45.499 26.540 -9.378 1.00 84.06 96 VAL A O 1
ATOM 685 N N . LEU A 1 97 ? -45.281 27.454 -7.350 1.00 84.62 97 LEU A N 1
ATOM 686 C CA . LEU A 1 97 ? -46.230 26.547 -6.695 1.00 84.62 97 LEU A CA 1
ATOM 687 C C . LEU A 1 97 ? -47.667 26.704 -7.213 1.00 84.62 97 LEU A C 1
ATOM 689 O O . LEU A 1 97 ? -48.418 25.732 -7.172 1.00 84.62 97 LEU A O 1
ATOM 693 N N . GLY A 1 98 ? -48.046 27.892 -7.697 1.00 81.38 98 GLY A N 1
ATOM 694 C CA . GLY A 1 98 ? -49.350 28.137 -8.322 1.00 81.38 98 GLY A CA 1
ATOM 695 C C . GLY A 1 98 ? -49.480 27.565 -9.738 1.00 81.38 98 GLY A C 1
ATOM 696 O O . GLY A 1 98 ? -50.583 27.223 -10.160 1.00 81.38 98 GLY A O 1
ATOM 697 N N . GLU A 1 99 ? -48.367 27.432 -10.461 1.00 86.31 99 GLU A N 1
ATOM 698 C CA . GLU A 1 99 ? -48.329 26.882 -11.825 1.00 86.31 99 GLU A CA 1
ATOM 699 C C . GLU A 1 99 ? -48.192 25.348 -11.842 1.00 86.31 99 GLU A C 1
ATOM 701 O O . GLU A 1 99 ? -48.599 24.686 -12.801 1.00 86.31 99 GLU A O 1
ATOM 706 N N . LEU A 1 100 ? -47.632 24.760 -10.780 1.00 86.25 100 LEU A N 1
ATOM 707 C CA . LEU A 1 100 ? -47.387 23.322 -10.679 1.00 86.25 100 LEU A CA 1
ATOM 708 C C . LEU A 1 100 ? -48.571 22.558 -10.067 1.00 86.25 100 LEU A C 1
ATOM 710 O O . LEU A 1 100 ? -49.139 22.937 -9.046 1.00 86.25 100 LEU A O 1
ATOM 714 N N . ASN A 1 101 ? -48.887 21.387 -10.634 1.00 86.94 101 ASN A N 1
ATOM 715 C CA . ASN A 1 101 ? -49.866 20.471 -10.046 1.00 86.94 101 ASN A CA 1
ATOM 716 C C . ASN A 1 101 ? -49.256 19.708 -8.854 1.00 86.94 101 ASN A C 1
ATOM 718 O O . ASN A 1 101 ? -48.744 18.591 -8.993 1.00 86.94 101 ASN A O 1
ATOM 722 N N . MET A 1 102 ? -49.326 20.322 -7.673 1.00 87.94 102 MET A N 1
ATOM 723 C CA . MET A 1 102 ? -48.795 19.744 -6.437 1.00 87.94 102 MET A CA 1
ATOM 724 C C . MET A 1 102 ? -49.558 18.492 -5.981 1.00 87.94 102 MET A C 1
ATOM 726 O O . MET A 1 102 ? -48.954 17.617 -5.370 1.00 87.94 102 MET A O 1
ATOM 730 N N . GLU A 1 103 ? -50.840 18.334 -6.331 1.00 85.56 103 GLU A N 1
ATOM 731 C CA . GLU A 1 103 ? -51.602 17.125 -5.985 1.00 85.56 103 GLU A CA 1
ATOM 732 C C . GLU A 1 103 ? -51.073 15.894 -6.734 1.00 85.56 103 GLU A C 1
ATOM 734 O O . GLU A 1 103 ? -50.810 14.855 -6.122 1.00 85.56 103 GLU A O 1
ATOM 739 N N . MET A 1 104 ? -50.812 16.032 -8.039 1.00 87.81 104 MET A N 1
ATOM 740 C CA . MET A 1 104 ? -50.173 14.979 -8.830 1.00 87.81 104 MET A CA 1
ATOM 741 C C . MET A 1 104 ? -48.761 14.684 -8.312 1.00 87.81 104 MET A C 1
ATOM 743 O O . MET A 1 104 ? -48.377 13.519 -8.191 1.00 87.81 104 MET A O 1
ATOM 747 N N . PHE A 1 105 ? -47.986 15.720 -7.985 1.00 88.81 105 PHE A N 1
ATOM 748 C CA . PHE A 1 105 ? -46.634 15.558 -7.451 1.00 88.81 105 PHE A CA 1
ATOM 749 C C . PHE A 1 105 ? -46.629 14.773 -6.131 1.00 88.81 105 PHE A C 1
ATOM 751 O O . PHE A 1 105 ? -45.869 13.813 -5.976 1.00 88.81 105 PHE A O 1
ATOM 758 N N . GLU A 1 106 ? -47.513 15.122 -5.197 1.00 89.38 106 GLU A N 1
ATOM 759 C CA . GLU A 1 106 ? -47.640 14.402 -3.933 1.00 89.38 106 GLU A CA 1
ATOM 760 C C . GLU A 1 106 ? -48.044 12.939 -4.132 1.00 89.38 106 GLU A C 1
ATOM 762 O O . GLU A 1 106 ? -47.515 12.052 -3.461 1.00 89.38 106 GLU A O 1
ATOM 767 N N . GLU A 1 107 ? -48.930 12.653 -5.084 1.00 88.19 107 GLU A N 1
ATOM 768 C CA . GLU A 1 107 ? -49.364 11.286 -5.357 1.00 88.19 107 GLU A CA 1
ATOM 769 C C . GLU A 1 107 ? -48.242 10.391 -5.904 1.00 88.19 107 GLU A C 1
ATOM 771 O O . GLU A 1 107 ? -48.152 9.220 -5.515 1.00 88.19 107 GLU A O 1
ATOM 776 N N . HIS A 1 108 ? -47.364 10.945 -6.743 1.00 87.75 108 HIS A N 1
ATOM 777 C CA . HIS A 1 108 ? -46.245 10.216 -7.346 1.00 87.75 108 HIS A CA 1
ATOM 778 C C . HIS A 1 108 ? -45.082 10.009 -6.376 1.00 87.75 108 HIS A C 1
ATOM 780 O O . HIS A 1 108 ? -44.428 8.964 -6.407 1.00 87.75 108 HIS A O 1
ATOM 786 N N . PHE A 1 109 ? -44.820 10.991 -5.513 1.00 87.00 109 PHE A N 1
ATOM 787 C CA . PHE A 1 109 ? -43.646 10.979 -4.645 1.00 87.00 109 PHE A CA 1
ATOM 788 C C . PHE A 1 109 ? -43.951 10.609 -3.191 1.00 87.00 109 PHE A C 1
ATOM 790 O O . PHE A 1 109 ? -43.010 10.497 -2.410 1.00 87.00 109 PHE A O 1
ATOM 797 N N . LYS A 1 110 ? -45.209 10.359 -2.797 1.00 88.81 110 LYS A N 1
ATOM 798 C CA . LYS A 1 110 ? -45.555 9.943 -1.426 1.00 88.81 110 LYS A CA 1
ATOM 799 C C . LYS A 1 110 ? -44.749 8.735 -0.945 1.00 88.81 110 LYS A C 1
ATOM 801 O O . LYS A 1 110 ? -44.524 7.751 -1.650 1.00 88.81 110 LYS A O 1
ATOM 806 N N . THR A 1 111 ? -44.363 8.764 0.326 1.00 81.06 111 THR A N 1
ATOM 807 C CA . THR A 1 111 ? -43.689 7.626 0.963 1.00 81.06 111 THR A CA 1
ATOM 808 C C . THR A 1 111 ? -44.667 6.476 1.222 1.00 81.06 111 THR A C 1
ATOM 810 O O . THR A 1 111 ? -45.853 6.694 1.466 1.00 81.06 111 THR A O 1
ATOM 813 N N . ARG A 1 112 ? -44.177 5.227 1.240 1.00 75.56 112 ARG A N 1
ATOM 814 C CA . ARG A 1 112 ? -45.004 4.032 1.524 1.00 75.56 112 ARG A CA 1
ATOM 815 C C . ARG A 1 112 ? -45.597 4.002 2.945 1.00 75.56 112 ARG A C 1
ATOM 817 O O . ARG A 1 112 ? -46.486 3.203 3.213 1.00 75.56 112 ARG A O 1
ATOM 824 N N . ALA A 1 113 ? -45.122 4.854 3.855 1.00 70.06 113 ALA A N 1
ATOM 825 C CA . ALA A 1 113 ? -45.572 4.932 5.242 1.00 70.06 113 ALA A CA 1
ATOM 826 C C . ALA A 1 113 ? -46.513 6.136 5.451 1.00 70.06 113 ALA A C 1
ATOM 828 O O . ALA A 1 113 ? -46.087 7.182 5.937 1.00 70.06 113 ALA A O 1
ATOM 829 N N . GLN A 1 114 ? -47.791 5.973 5.092 1.00 75.81 114 GLN A N 1
ATOM 830 C CA . GLN A 1 114 ? -48.850 6.990 5.258 1.00 75.81 114 GLN A CA 1
ATOM 831 C C . GLN A 1 114 ? -49.661 6.834 6.566 1.00 75.81 114 GLN A C 1
ATOM 833 O O . GLN A 1 114 ? -50.739 7.399 6.702 1.00 75.81 114 GLN A O 1
ATOM 838 N N . GLY A 1 115 ? -49.179 6.041 7.530 1.00 61.00 115 GLY A N 1
ATOM 839 C CA . GLY A 1 115 ? -49.904 5.765 8.776 1.00 61.00 115 GLY A CA 1
ATOM 840 C C . GLY A 1 115 ? -49.954 6.956 9.742 1.00 61.00 115 GLY A C 1
ATOM 841 O O . GLY A 1 115 ? -48.988 7.712 9.854 1.00 61.00 115 GLY A O 1
ATOM 842 N N . ASN A 1 116 ? -51.070 7.087 10.467 1.00 52.09 116 ASN A N 1
ATOM 843 C CA . ASN A 1 116 ? -51.337 8.142 11.445 1.00 52.09 116 ASN A CA 1
ATOM 844 C C . ASN A 1 116 ? -50.180 8.300 12.450 1.00 52.09 116 ASN A C 1
ATOM 846 O O . ASN A 1 116 ? -49.827 7.365 13.171 1.00 52.09 116 ASN A O 1
ATOM 850 N N . SER A 1 117 ? -49.654 9.522 12.577 1.00 51.75 117 SER A N 1
ATOM 851 C CA . SER A 1 117 ? -48.554 9.893 13.485 1.00 51.75 117 SER A CA 1
ATOM 852 C C . SER A 1 117 ? -48.818 9.653 14.986 1.00 51.75 117 SER A C 1
ATOM 854 O O . SER A 1 117 ? -47.945 9.934 15.804 1.00 51.75 117 SER A O 1
ATOM 856 N N . ALA A 1 118 ? -49.983 9.123 15.375 1.00 50.66 118 ALA A N 1
ATOM 857 C CA . ALA A 1 118 ? -50.369 8.896 16.768 1.00 50.66 118 ALA A CA 1
ATOM 858 C C . ALA A 1 118 ? -50.013 7.495 17.318 1.00 50.66 118 ALA A C 1
ATOM 860 O O . ALA A 1 118 ? -49.801 7.367 18.525 1.00 50.66 118 ALA A O 1
ATOM 861 N N . ASP A 1 119 ? -49.874 6.454 16.485 1.00 44.88 119 ASP A N 1
ATOM 862 C CA . ASP A 1 119 ? -49.678 5.077 16.994 1.00 44.88 119 ASP A CA 1
ATOM 863 C C . ASP A 1 119 ? -48.208 4.656 17.179 1.00 44.88 119 ASP A C 1
ATOM 865 O O . ASP A 1 119 ? -47.895 3.680 17.867 1.00 44.88 119 ASP A O 1
ATOM 869 N N . LEU A 1 120 ? -47.257 5.449 16.680 1.00 48.38 120 LEU A N 1
ATOM 870 C CA . LEU A 1 120 ? -45.823 5.196 16.884 1.00 48.38 120 LEU A CA 1
ATOM 871 C C . LEU A 1 120 ? -45.342 5.531 18.308 1.00 48.38 120 LEU A C 1
ATOM 873 O O . LEU A 1 120 ? -44.256 5.103 18.709 1.00 48.38 120 LEU A O 1
ATOM 877 N N . CYS A 1 121 ? -46.151 6.234 19.108 1.00 46.50 121 CYS A N 1
ATOM 878 C CA . CYS A 1 121 ? -45.832 6.502 20.513 1.00 46.50 121 CYS A CA 1
ATOM 879 C C . CYS A 1 121 ? -46.045 5.260 21.407 1.00 46.50 121 CYS A C 1
ATOM 881 O O . CYS A 1 121 ? -45.396 5.121 22.445 1.00 46.50 121 CYS A O 1
ATOM 883 N N . LYS A 1 122 ? -46.891 4.304 20.989 1.00 43.19 122 LYS A N 1
ATOM 884 C CA . LYS A 1 122 ? -47.149 3.066 21.749 1.00 43.19 122 LYS A CA 1
ATOM 885 C C . LYS A 1 122 ? -46.199 1.921 21.391 1.00 43.19 122 LYS A C 1
ATOM 887 O O . LYS A 1 122 ? -45.878 1.119 22.266 1.00 43.19 122 LYS A O 1
ATOM 892 N N . VAL A 1 123 ? -45.653 1.887 20.173 1.00 45.06 123 VAL A N 1
ATOM 893 C CA . VAL A 1 123 ? -44.652 0.870 19.782 1.00 45.06 123 VAL A CA 1
ATOM 894 C C . VAL A 1 123 ? -43.289 1.125 20.446 1.00 45.06 123 VAL A C 1
ATOM 896 O O . VAL A 1 123 ? -42.605 0.179 20.829 1.00 45.06 123 VAL A O 1
ATOM 899 N N . LYS A 1 124 ? -42.936 2.389 20.733 1.00 42.88 124 LYS A N 1
ATOM 900 C CA . LYS A 1 124 ? -41.724 2.722 21.509 1.00 42.88 124 LYS A CA 1
ATOM 901 C C . LYS A 1 124 ? -41.774 2.299 22.986 1.00 42.88 124 LYS A C 1
ATOM 903 O O . LYS A 1 124 ? -40.725 2.236 23.617 1.00 42.88 124 LYS A O 1
ATOM 908 N N . LYS A 1 125 ? -42.950 1.976 23.543 1.00 46.56 125 LYS A N 1
ATOM 909 C CA . LYS A 1 125 ? -43.101 1.560 24.954 1.00 46.56 125 LYS A CA 1
ATOM 910 C C . LYS A 1 125 ? -43.137 0.045 25.186 1.00 46.56 125 LYS A C 1
ATOM 912 O O . LYS A 1 125 ? -43.148 -0.369 26.339 1.00 46.56 125 LYS A O 1
ATOM 917 N N . LYS A 1 126 ? -43.132 -0.787 24.136 1.00 42.53 126 LYS A N 1
ATOM 918 C CA . LYS A 1 126 ? -43.173 -2.260 24.267 1.00 42.53 126 LYS A CA 1
ATOM 919 C C . LYS A 1 126 ? -41.908 -2.992 23.811 1.00 42.53 126 LYS A C 1
ATOM 921 O O . LYS A 1 126 ? -41.904 -4.215 23.790 1.00 42.53 126 LYS A O 1
ATOM 926 N N . MET A 1 127 ? -40.831 -2.264 23.513 1.00 41.28 127 MET A N 1
ATOM 927 C CA . MET A 1 127 ? -39.516 -2.849 23.211 1.00 41.28 127 MET A CA 1
ATOM 928 C C . MET A 1 127 ? -38.438 -2.469 24.236 1.00 41.28 127 MET A C 1
ATOM 930 O O . MET A 1 127 ? -37.265 -2.768 24.053 1.00 41.28 127 MET A O 1
ATOM 934 N N . SER A 1 128 ? -38.835 -1.878 25.366 1.00 42.53 128 SER A N 1
ATOM 935 C CA . SER A 1 128 ? -38.000 -1.777 26.563 1.00 42.53 128 SER A CA 1
ATOM 936 C C . SER A 1 128 ? -38.062 -3.080 27.369 1.00 42.53 128 SER A C 1
ATOM 938 O O . SER A 1 128 ? -38.410 -3.075 28.550 1.00 42.53 128 SER A O 1
ATOM 940 N N . GLN A 1 129 ? -37.740 -4.213 26.743 1.00 43.12 129 GLN A N 1
ATOM 941 C CA . GLN A 1 129 ? -37.084 -5.263 27.512 1.00 43.12 129 GLN A CA 1
ATOM 942 C C . GLN A 1 129 ? -35.639 -4.797 27.647 1.00 43.12 129 GLN A C 1
ATOM 944 O O . GLN A 1 129 ? -34.911 -4.726 26.661 1.00 43.12 129 GLN A O 1
ATOM 949 N N . LYS A 1 130 ? -35.287 -4.347 28.856 1.00 48.75 130 LYS A N 1
ATOM 950 C CA . LYS A 1 130 ? -33.943 -3.917 29.247 1.00 48.75 130 LYS A CA 1
ATOM 951 C C . LYS A 1 130 ? -32.945 -5.043 28.953 1.00 48.75 130 LYS A C 1
ATOM 953 O O . LYS A 1 130 ? -32.671 -5.871 29.814 1.00 48.75 130 LYS A O 1
ATOM 958 N N . ALA A 1 131 ? -32.390 -5.056 27.747 1.00 49.91 131 ALA A N 1
ATOM 959 C CA . ALA A 1 131 ? -31.019 -5.496 27.572 1.00 49.91 131 ALA A CA 1
ATOM 960 C C . ALA A 1 131 ? -30.131 -4.484 28.321 1.00 49.91 131 ALA A C 1
ATOM 962 O O . ALA A 1 131 ? -30.467 -3.293 28.322 1.00 49.91 131 ALA A O 1
ATOM 963 N N . PRO A 1 132 ? -29.042 -4.911 28.981 1.00 50.84 132 PRO A N 1
ATOM 964 C CA . PRO A 1 132 ? -28.108 -3.977 29.594 1.00 50.84 132 PRO A CA 1
ATOM 965 C C . PRO A 1 132 ? -27.653 -2.994 28.514 1.00 50.84 132 PRO A C 1
ATOM 967 O O . PRO A 1 132 ? -27.143 -3.409 27.472 1.00 50.84 132 PRO A O 1
ATOM 970 N N . THR A 1 133 ? -27.904 -1.700 28.709 1.00 68.12 133 THR A N 1
ATOM 971 C CA . THR A 1 133 ? -27.371 -0.649 27.840 1.00 68.12 133 THR A CA 1
ATOM 972 C C . THR A 1 133 ? -25.858 -0.696 27.957 1.00 68.12 133 THR A C 1
ATOM 974 O O . THR A 1 133 ? -25.310 -0.187 28.930 1.00 68.12 133 THR A O 1
ATOM 977 N N . LYS A 1 134 ? -25.201 -1.359 26.999 1.00 81.25 134 LYS A N 1
ATOM 978 C CA . LYS A 1 134 ? -23.745 -1.350 26.906 1.00 81.25 134 LYS A CA 1
ATOM 979 C C . LYS A 1 134 ? -23.270 0.103 26.758 1.00 81.25 134 LYS A C 1
ATOM 981 O O . LYS A 1 134 ? -23.827 0.860 25.961 1.00 81.25 134 LYS A O 1
ATOM 986 N N . THR A 1 135 ? -22.274 0.488 27.540 1.00 84.38 135 THR A N 1
ATOM 987 C CA . THR A 1 135 ? -21.615 1.794 27.518 1.00 84.38 135 THR A CA 1
ATOM 988 C C . THR A 1 135 ? -20.751 1.900 26.263 1.00 84.38 135 THR A C 1
ATOM 990 O O . THR A 1 135 ? -19.885 1.058 26.044 1.00 84.38 135 THR A O 1
ATOM 993 N N . SER A 1 136 ? -20.983 2.933 25.446 1.00 89.25 136 SER A N 1
ATOM 994 C CA . SER A 1 136 ? -20.163 3.247 24.270 1.00 89.25 136 SER A CA 1
ATOM 995 C C . SER A 1 136 ? -19.235 4.416 24.577 1.00 89.25 136 SER A C 1
ATOM 997 O O . SER A 1 136 ? -19.725 5.454 25.028 1.00 89.25 136 SER A O 1
ATOM 999 N N . LEU A 1 137 ? -17.929 4.273 24.337 1.00 89.31 137 LEU A N 1
ATOM 1000 C CA . LEU A 1 137 ? -16.941 5.331 24.612 1.00 89.31 137 LEU A CA 1
ATOM 1001 C C . LEU A 1 137 ? -16.365 5.957 23.340 1.00 89.31 137 LEU A C 1
ATOM 1003 O O . LEU A 1 137 ? -16.059 7.151 23.330 1.00 89.31 137 LEU A O 1
ATOM 1007 N N . ILE A 1 138 ? -16.239 5.179 22.267 1.00 91.81 138 ILE A N 1
ATOM 1008 C CA . ILE A 1 138 ? -15.870 5.691 20.944 1.00 91.81 138 ILE A CA 1
ATOM 1009 C C . ILE A 1 138 ? -17.073 6.301 20.208 1.00 91.81 138 ILE A C 1
ATOM 1011 O O . ILE A 1 138 ? -18.234 6.033 20.527 1.00 91.81 138 ILE A O 1
ATOM 1015 N N . ASP A 1 139 ? -16.786 7.116 19.188 1.00 93.00 139 ASP A N 1
ATOM 1016 C CA . ASP A 1 139 ? -17.806 7.734 18.335 1.00 93.00 139 ASP A CA 1
ATOM 1017 C C . ASP A 1 139 ? -18.727 6.689 17.680 1.00 93.00 139 ASP A C 1
ATOM 1019 O O . ASP A 1 139 ? -18.277 5.662 17.168 1.00 93.00 139 ASP A O 1
ATOM 1023 N N . ALA A 1 140 ? -20.028 6.984 17.640 1.00 91.00 140 ALA A N 1
ATOM 1024 C CA . ALA A 1 140 ? -21.047 6.056 17.156 1.00 91.00 140 ALA A CA 1
ATOM 1025 C C . ALA A 1 140 ? -20.883 5.689 15.669 1.00 91.00 140 ALA A C 1
ATOM 1027 O O . ALA A 1 140 ? -21.158 4.549 15.280 1.00 91.00 140 ALA A O 1
ATOM 1028 N N . ASN A 1 141 ? -20.42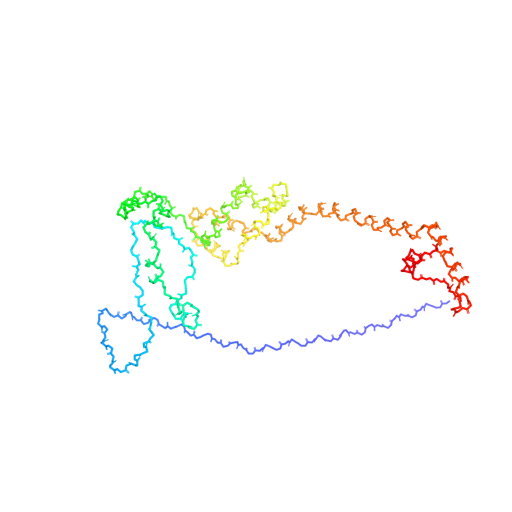0 6.619 14.823 1.00 92.75 141 ASN A N 1
ATOM 1029 C CA . ASN A 1 141 ? -20.163 6.316 13.414 1.00 92.75 141 ASN A CA 1
ATOM 1030 C C . ASN A 1 141 ? -18.914 5.450 13.269 1.00 92.75 141 ASN A C 1
ATOM 1032 O O . ASN A 1 141 ? -18.923 4.494 12.489 1.00 92.75 141 ASN A O 1
ATOM 1036 N N . LYS A 1 142 ? -17.862 5.741 14.044 1.00 93.88 142 LYS A N 1
ATOM 1037 C CA . LYS A 1 142 ? -16.652 4.911 14.074 1.00 93.88 142 LYS A CA 1
ATOM 1038 C C . LYS A 1 142 ? -16.962 3.492 14.555 1.00 93.88 142 LYS A C 1
ATOM 1040 O O . LYS A 1 142 ? -16.565 2.549 13.875 1.00 93.88 142 LYS A O 1
ATOM 1045 N N . ALA A 1 143 ? -17.731 3.331 15.634 1.00 94.31 143 ALA A N 1
ATOM 1046 C CA . ALA A 1 143 ? -18.190 2.029 16.125 1.00 94.31 143 ALA A CA 1
ATOM 1047 C C . ALA A 1 143 ? -18.968 1.259 15.048 1.00 94.31 143 ALA A C 1
ATOM 1049 O O . ALA A 1 143 ? -18.652 0.114 14.734 1.00 94.31 143 ALA A O 1
ATOM 1050 N N . LYS A 1 144 ? -19.934 1.911 14.391 1.00 94.19 144 LYS A N 1
ATOM 1051 C CA . LYS A 1 144 ? -20.709 1.293 13.308 1.00 94.19 144 LYS A CA 1
ATOM 1052 C C . LYS A 1 144 ? -19.824 0.842 12.140 1.00 94.19 144 LYS A C 1
ATOM 1054 O O . LYS A 1 144 ? -19.982 -0.274 11.644 1.00 94.19 144 LYS A O 1
ATOM 1059 N N . ASN A 1 145 ? -18.904 1.693 11.690 1.00 96.06 145 ASN A N 1
ATOM 1060 C CA . ASN A 1 145 ? -17.998 1.371 10.585 1.00 96.06 145 ASN A CA 1
ATOM 1061 C C . ASN A 1 145 ? -17.022 0.250 10.964 1.00 96.06 145 ASN A C 1
ATOM 1063 O O . ASN A 1 145 ? -16.708 -0.608 10.134 1.00 96.06 145 ASN A O 1
ATOM 1067 N N . LEU A 1 146 ? -16.588 0.221 12.225 1.00 96.56 146 LEU A N 1
ATOM 1068 C CA . LEU A 1 146 ? -15.768 -0.852 12.765 1.00 96.56 146 LEU A CA 1
ATOM 1069 C C . LEU A 1 146 ? -16.534 -2.176 12.759 1.00 96.56 146 LEU A C 1
ATOM 1071 O O . LEU A 1 146 ? -16.020 -3.158 12.236 1.00 96.56 146 LEU A O 1
ATOM 1075 N N . ALA A 1 147 ? -17.776 -2.202 13.246 1.00 95.06 147 ALA A N 1
ATOM 1076 C CA . ALA A 1 147 ? -18.611 -3.403 13.249 1.00 95.06 147 ALA A CA 1
ATOM 1077 C C . ALA A 1 147 ? -18.777 -3.998 11.838 1.00 95.06 147 ALA A C 1
ATOM 1079 O O . ALA A 1 147 ? -18.665 -5.210 11.638 1.00 95.06 147 ALA A O 1
ATOM 1080 N N . ILE A 1 148 ? -18.981 -3.139 10.831 1.00 95.38 148 ILE A N 1
ATOM 1081 C CA . ILE A 1 148 ? -19.049 -3.547 9.419 1.00 95.38 148 ILE A CA 1
ATOM 1082 C C . ILE A 1 148 ? -17.709 -4.138 8.957 1.00 95.38 148 ILE A C 1
ATOM 1084 O O . ILE A 1 148 ? -17.686 -5.185 8.307 1.00 95.38 148 ILE A O 1
ATOM 1088 N N . THR A 1 149 ? -16.599 -3.491 9.313 1.00 95.50 149 THR A N 1
ATOM 1089 C CA . THR A 1 149 ? -15.246 -3.925 8.941 1.00 95.50 149 THR A CA 1
ATOM 1090 C C . THR A 1 149 ? -14.903 -5.275 9.564 1.00 95.50 149 THR A C 1
ATOM 1092 O O . THR A 1 149 ? -14.494 -6.190 8.852 1.00 95.50 149 THR A O 1
ATOM 1095 N N . LEU A 1 150 ? -15.154 -5.453 10.862 1.00 94.75 150 LEU A N 1
ATOM 1096 C CA . LEU A 1 150 ? -14.935 -6.716 11.571 1.00 94.75 150 LEU A CA 1
ATOM 1097 C C . LEU A 1 150 ? -15.779 -7.850 10.978 1.00 94.75 150 LEU A C 1
ATOM 1099 O O . LEU A 1 150 ? -15.279 -8.958 10.780 1.00 94.75 150 LEU A O 1
ATOM 1103 N N . ARG A 1 151 ? -17.032 -7.563 10.600 1.00 93.50 151 ARG A N 1
ATOM 1104 C CA . ARG A 1 151 ? -17.892 -8.537 9.914 1.00 93.50 151 ARG A CA 1
ATOM 1105 C C . ARG A 1 151 ? -17.338 -8.946 8.547 1.00 93.50 151 ARG A C 1
ATOM 1107 O O . ARG A 1 151 ? -17.446 -10.117 8.198 1.00 93.50 151 ARG A O 1
ATOM 1114 N N . LYS A 1 152 ? -16.741 -8.015 7.791 1.00 90.38 152 LYS A N 1
ATOM 1115 C CA . LYS A 1 152 ? -16.064 -8.313 6.515 1.00 90.38 152 LYS A CA 1
ATOM 1116 C C . LYS A 1 152 ? -14.844 -9.216 6.721 1.00 90.38 152 LYS A C 1
ATOM 1118 O O . LYS A 1 152 ? -14.604 -10.088 5.895 1.00 90.38 152 LYS A O 1
ATOM 1123 N N . GLY A 1 153 ? -14.105 -9.019 7.815 1.00 86.31 153 GLY A N 1
ATOM 1124 C CA . GLY A 1 153 ? -12.949 -9.847 8.164 1.00 86.31 153 GLY A CA 1
ATOM 1125 C C . GLY A 1 153 ? -13.311 -11.287 8.534 1.00 86.31 153 GLY A C 1
ATOM 1126 O O . GLY A 1 153 ? -12.503 -12.184 8.329 1.00 86.31 153 GLY A O 1
ATOM 1127 N N . GLY A 1 154 ? -14.514 -11.530 9.071 1.00 88.75 154 GLY A N 1
ATOM 1128 C CA . GLY A 1 154 ? -14.992 -12.881 9.404 1.00 88.75 154 GLY A CA 1
ATOM 1129 C C . GLY A 1 154 ? -14.201 -13.587 10.515 1.00 88.75 154 GLY A C 1
ATOM 1130 O O . GLY A 1 154 ? -14.386 -14.780 10.742 1.00 88.75 154 GLY A O 1
ATOM 1131 N N . MET A 1 155 ? -13.326 -12.861 11.212 1.00 91.06 155 MET A N 1
ATOM 1132 C CA . MET A 1 155 ? -12.474 -13.358 12.290 1.00 91.06 155 MET A CA 1
ATOM 1133 C C . MET A 1 155 ? -12.960 -12.836 13.638 1.00 91.06 155 MET A C 1
ATOM 1135 O O . MET A 1 155 ? -13.554 -11.760 13.730 1.00 91.06 155 MET A O 1
ATOM 1139 N N . SER A 1 156 ? -12.670 -13.574 14.711 1.00 93.62 156 SER A N 1
ATOM 1140 C CA . SER A 1 156 ? -12.936 -13.057 16.050 1.00 93.62 156 SER A CA 1
ATOM 1141 C C . SER A 1 156 ? -12.008 -11.868 16.364 1.00 93.62 156 SER A C 1
ATOM 1143 O O . SER A 1 156 ? -10.842 -11.879 15.957 1.00 93.62 156 SER A O 1
ATOM 1145 N N . PRO A 1 157 ? -12.480 -10.866 17.131 1.00 92.81 157 PRO A N 1
ATOM 1146 C CA . PRO A 1 157 ? -11.672 -9.749 17.629 1.00 92.81 157 PRO A CA 1
ATOM 1147 C C . PRO A 1 157 ? -10.296 -10.166 18.175 1.00 92.81 157 PRO A C 1
ATOM 1149 O O . PRO A 1 157 ? -9.272 -9.588 17.820 1.00 92.81 157 PRO A O 1
ATOM 1152 N N . SER A 1 158 ? -10.262 -11.228 18.987 1.00 93.81 158 SER A N 1
ATOM 1153 C CA . SER A 1 158 ? -9.027 -11.768 19.563 1.00 93.81 158 SER A CA 1
ATOM 1154 C C . SER A 1 158 ? -8.103 -12.381 18.505 1.00 93.81 158 SER A C 1
ATOM 1156 O O . SER A 1 158 ? -6.899 -12.128 18.538 1.00 93.81 158 SER A O 1
ATOM 1158 N N . ALA A 1 159 ? -8.651 -13.127 17.539 1.00 95.44 159 ALA A N 1
ATOM 1159 C CA . ALA A 1 159 ? -7.861 -13.727 16.468 1.00 95.44 159 ALA A CA 1
ATOM 1160 C C . ALA A 1 159 ? -7.198 -12.667 15.578 1.00 95.44 159 ALA A C 1
ATOM 1162 O O . ALA A 1 159 ? -6.051 -12.853 15.181 1.00 95.44 159 ALA A O 1
ATOM 1163 N N . ILE A 1 160 ? -7.877 -11.543 15.316 1.00 96.00 160 ILE A N 1
ATOM 1164 C CA . ILE A 1 160 ? -7.308 -10.409 14.569 1.00 96.00 160 ILE A CA 1
ATOM 1165 C C . ILE A 1 160 ? -6.084 -9.854 15.305 1.00 96.00 160 ILE A C 1
ATOM 1167 O O . ILE A 1 160 ? -5.012 -9.740 14.711 1.00 96.00 160 ILE A O 1
ATOM 1171 N N . CYS A 1 161 ? -6.213 -9.561 16.603 1.00 96.25 161 CYS A N 1
ATOM 1172 C CA . CYS A 1 161 ? -5.102 -9.050 17.408 1.00 96.25 161 CYS A CA 1
ATOM 1173 C C . CYS A 1 161 ? -3.912 -10.021 17.415 1.00 96.25 161 CYS A C 1
ATOM 1175 O O . CYS A 1 161 ? -2.781 -9.618 17.142 1.00 96.25 161 CYS A O 1
ATOM 1177 N N . THR A 1 162 ? -4.165 -11.314 17.640 1.00 96.19 162 THR A N 1
ATOM 1178 C CA . THR A 1 162 ? -3.118 -12.346 17.623 1.00 96.19 162 THR A CA 1
ATOM 1179 C C . THR A 1 162 ? -2.453 -12.479 16.252 1.00 96.19 162 THR A C 1
ATOM 1181 O O . THR A 1 162 ? -1.233 -12.635 16.181 1.00 96.19 162 THR A O 1
ATOM 1184 N N . ALA A 1 163 ? -3.218 -12.408 15.161 1.00 96.12 163 ALA A N 1
ATOM 1185 C CA . ALA A 1 163 ? -2.674 -12.478 13.809 1.00 96.12 163 ALA A CA 1
ATOM 1186 C C . ALA A 1 163 ? -1.741 -11.289 13.513 1.00 96.12 163 ALA A C 1
ATOM 1188 O O . ALA A 1 163 ? -0.661 -11.484 12.954 1.00 96.12 163 ALA A O 1
ATOM 1189 N N . ILE A 1 164 ? -2.087 -10.081 13.972 1.00 96.94 164 ILE A N 1
ATOM 1190 C CA . ILE A 1 164 ? -1.222 -8.894 13.852 1.00 96.94 164 ILE A CA 1
ATOM 1191 C C . ILE A 1 164 ? 0.047 -9.039 14.700 1.00 96.94 164 ILE A C 1
ATOM 1193 O O . ILE A 1 164 ? 1.149 -8.714 14.251 1.00 96.94 164 ILE A O 1
ATOM 1197 N N . GLU A 1 165 ? -0.073 -9.544 15.928 1.00 95.94 165 GLU A N 1
ATOM 1198 C CA . GLU A 1 165 ? 1.076 -9.746 16.817 1.00 95.94 165 GLU A CA 1
ATOM 1199 C C . GLU A 1 165 ? 2.066 -10.789 16.288 1.00 95.94 165 GLU A C 1
ATOM 1201 O O . GLU A 1 165 ? 3.281 -10.615 16.442 1.00 95.94 165 GLU A O 1
ATOM 1206 N N . LYS A 1 166 ? 1.550 -11.841 15.642 1.00 96.06 166 LYS A N 1
ATOM 1207 C CA . LYS A 1 166 ? 2.328 -12.943 15.060 1.00 96.06 166 LYS A CA 1
ATOM 1208 C C . LYS A 1 166 ? 2.758 -12.714 13.609 1.00 96.06 166 LYS A C 1
ATOM 1210 O O . LYS A 1 166 ? 3.425 -13.582 13.056 1.00 96.06 166 LYS A O 1
ATOM 1215 N N . TYR A 1 167 ? 2.410 -11.576 13.008 1.00 94.81 167 TYR A N 1
ATOM 1216 C CA . TYR A 1 167 ? 2.643 -11.293 11.588 1.00 94.81 167 TYR A CA 1
ATOM 1217 C C . TYR A 1 167 ? 2.076 -12.384 10.653 1.00 94.81 167 TYR A C 1
ATOM 1219 O O . TYR A 1 167 ? 2.712 -12.793 9.681 1.00 94.81 167 TYR A O 1
ATOM 1227 N N . ASP A 1 168 ? 0.863 -12.860 10.936 1.00 93.25 168 ASP A N 1
ATOM 1228 C CA . ASP A 1 168 ? 0.196 -13.873 10.119 1.00 93.25 168 ASP A CA 1
ATOM 1229 C C . ASP A 1 168 ? -0.440 -13.264 8.858 1.00 93.25 168 ASP A C 1
ATOM 1231 O O . ASP A 1 168 ? -1.606 -12.866 8.829 1.00 93.25 168 ASP A O 1
ATOM 1235 N N . GLN A 1 169 ? 0.350 -13.232 7.788 1.00 89.31 169 GLN A N 1
ATOM 1236 C CA . GLN A 1 169 ? -0.057 -12.749 6.469 1.00 89.31 169 GLN A CA 1
ATOM 1237 C C . GLN A 1 169 ? -1.091 -13.653 5.771 1.00 89.31 169 GLN A C 1
ATOM 1239 O O . GLN A 1 169 ? -1.763 -13.205 4.846 1.00 89.31 169 GLN A O 1
ATOM 1244 N N . LYS A 1 170 ? -1.230 -14.928 6.163 1.00 88.31 170 LYS A N 1
ATOM 1245 C CA . LYS A 1 170 ? -2.182 -15.842 5.504 1.00 88.31 170 LYS A CA 1
ATOM 1246 C C . LYS A 1 170 ? -3.607 -15.601 5.980 1.00 88.31 170 LYS A C 1
ATOM 1248 O O . LYS A 1 170 ? -4.540 -15.708 5.189 1.00 88.31 170 LYS A O 1
ATOM 1253 N N . SER A 1 171 ? -3.756 -15.283 7.262 1.00 89.81 171 SER A N 1
ATOM 1254 C CA . SER A 1 171 ? -5.059 -15.024 7.875 1.00 89.81 171 SER A CA 1
ATOM 1255 C C . SER A 1 171 ? -5.570 -13.606 7.610 1.00 89.81 171 SER A C 1
ATOM 1257 O O . SER A 1 171 ? -6.777 -13.384 7.624 1.00 89.81 171 SER A O 1
ATOM 1259 N N . LEU A 1 172 ? -4.674 -12.643 7.360 1.00 91.56 172 LEU A N 1
ATOM 1260 C CA . LEU A 1 172 ? -5.020 -11.235 7.150 1.00 91.56 172 LEU A CA 1
ATOM 1261 C C . LEU A 1 172 ? -4.769 -10.812 5.699 1.00 91.56 172 LEU A C 1
ATOM 1263 O O . LEU A 1 172 ? -3.630 -10.608 5.284 1.00 91.56 172 LEU A O 1
ATOM 1267 N N . SER A 1 173 ? -5.845 -10.626 4.932 1.00 92.81 173 SER A N 1
ATOM 1268 C CA . SER A 1 173 ? -5.755 -10.060 3.580 1.00 92.81 173 SER A CA 1
ATOM 1269 C C . SER A 1 173 ? -5.299 -8.596 3.605 1.00 92.81 173 SER A C 1
ATOM 1271 O O . SER A 1 173 ? -5.665 -7.857 4.520 1.00 92.81 173 SER A O 1
ATOM 1273 N N . ILE A 1 174 ? -4.600 -8.159 2.555 1.00 93.50 174 ILE A N 1
ATOM 1274 C CA . ILE A 1 174 ? -4.088 -6.785 2.394 1.00 93.50 174 ILE A CA 1
ATOM 1275 C C . ILE A 1 174 ? -5.223 -5.754 2.496 1.00 93.50 174 ILE A C 1
ATOM 1277 O O . ILE A 1 174 ? -5.159 -4.874 3.347 1.00 93.50 174 ILE A O 1
ATOM 1281 N N . ASP A 1 175 ? -6.315 -5.940 1.749 1.00 93.31 175 ASP A N 1
ATOM 1282 C CA . ASP A 1 175 ? -7.489 -5.051 1.790 1.00 93.31 175 ASP A CA 1
ATOM 1283 C C . ASP A 1 175 ? -8.082 -4.909 3.201 1.00 93.31 175 ASP A C 1
ATOM 1285 O O . ASP A 1 175 ? -8.636 -3.875 3.569 1.00 93.31 175 ASP A O 1
ATOM 1289 N N . PHE A 1 176 ? -8.013 -5.973 4.004 1.00 95.19 176 PHE A N 1
ATOM 1290 C CA . PHE A 1 176 ? -8.516 -5.952 5.375 1.00 95.19 176 PHE A CA 1
ATOM 1291 C C . PHE A 1 176 ? -7.565 -5.214 6.320 1.00 95.19 176 PHE A C 1
ATOM 1293 O O . PHE A 1 176 ? -8.030 -4.476 7.186 1.00 95.19 176 PHE A O 1
ATOM 1300 N N . LEU A 1 177 ? -6.251 -5.361 6.133 1.00 95.19 177 LEU A N 1
ATOM 1301 C CA . LEU A 1 177 ? -5.239 -4.601 6.873 1.00 95.19 177 LEU A CA 1
ATOM 1302 C C . LEU A 1 177 ? -5.353 -3.097 6.601 1.00 95.19 177 LEU A C 1
ATOM 1304 O O . LEU A 1 177 ? -5.311 -2.313 7.547 1.00 95.19 177 LEU A O 1
ATOM 1308 N N . GLU A 1 178 ? -5.565 -2.705 5.343 1.00 93.88 178 GLU A N 1
ATOM 1309 C CA . GLU A 1 178 ? -5.789 -1.306 4.949 1.00 93.88 178 GLU A CA 1
ATOM 1310 C C . GLU A 1 178 ? -7.055 -0.730 5.598 1.00 93.88 178 GLU A C 1
ATOM 1312 O O . GLU A 1 178 ? -7.048 0.381 6.127 1.00 93.88 178 GLU A O 1
ATOM 1317 N N . LEU A 1 179 ? -8.139 -1.512 5.654 1.00 94.94 179 LEU A N 1
ATOM 1318 C CA . LEU A 1 179 ? -9.351 -1.110 6.371 1.00 94.94 179 LEU A CA 1
ATOM 1319 C C . LEU A 1 179 ? -9.110 -0.962 7.879 1.00 94.94 179 LEU A C 1
ATOM 1321 O O . LEU A 1 179 ? -9.576 0.007 8.479 1.00 94.94 179 LEU A O 1
ATOM 1325 N N . LEU A 1 180 ? -8.390 -1.904 8.497 1.00 95.12 180 LEU A N 1
ATOM 1326 C CA . LEU A 1 180 ? -8.071 -1.874 9.927 1.00 95.12 180 LEU A CA 1
ATOM 1327 C C . LEU A 1 180 ? -7.168 -0.697 10.314 1.00 95.12 180 LEU A C 1
ATOM 1329 O O . LEU A 1 180 ? -7.283 -0.198 11.436 1.00 95.12 180 LEU A O 1
ATOM 1333 N N . GLU A 1 181 ? -6.308 -0.222 9.410 1.00 95.50 181 GLU A N 1
ATOM 1334 C CA . GLU A 1 181 ? -5.428 0.925 9.661 1.00 95.50 181 GLU A CA 1
ATOM 1335 C C . GLU A 1 181 ? -6.222 2.187 10.050 1.00 95.50 181 GLU A C 1
ATOM 1337 O O . GLU A 1 181 ? -5.817 2.937 10.944 1.00 95.50 181 GLU A O 1
ATOM 1342 N N . HIS A 1 182 ? -7.410 2.381 9.469 1.00 94.69 182 HIS A N 1
ATOM 1343 C CA . HIS A 1 182 ? -8.297 3.503 9.795 1.00 94.69 182 HIS A CA 1
ATOM 1344 C C . HIS A 1 182 ? -8.920 3.429 11.199 1.00 94.69 182 HIS A C 1
ATOM 1346 O O . HIS A 1 182 ? -9.428 4.435 11.703 1.00 94.69 182 HIS A O 1
ATOM 1352 N N . PHE A 1 183 ? -8.876 2.263 11.848 1.00 95.88 183 PHE A N 1
ATOM 1353 C CA . PHE A 1 183 ? -9.426 2.045 13.187 1.00 95.88 183 PHE A CA 1
ATOM 1354 C C . PHE A 1 183 ? -8.366 2.033 14.287 1.00 95.88 183 PHE A C 1
ATOM 1356 O O . PHE A 1 183 ? -8.700 1.770 15.441 1.00 95.88 183 PHE A O 1
ATOM 1363 N N . ILE A 1 184 ? -7.109 2.359 13.971 1.00 95.38 184 ILE A N 1
ATOM 1364 C CA . ILE A 1 184 ? -6.085 2.575 14.998 1.00 95.38 184 ILE A CA 1
ATOM 1365 C C . ILE A 1 184 ? -6.590 3.672 15.956 1.00 95.38 184 ILE A C 1
ATOM 1367 O O . ILE A 1 184 ? -6.917 4.772 15.493 1.00 95.38 184 ILE A O 1
ATOM 1371 N N . PRO A 1 185 ? -6.703 3.396 17.271 1.00 94.38 185 PRO A N 1
ATOM 1372 C CA . PRO A 1 185 ? -7.185 4.389 18.218 1.00 94.38 185 PRO A CA 1
ATOM 1373 C C . PRO A 1 185 ? -6.238 5.581 18.283 1.00 94.38 185 PRO A C 1
ATOM 1375 O O . PRO A 1 185 ? -5.015 5.434 18.266 1.00 94.38 185 PRO A O 1
ATOM 1378 N N . SER A 1 186 ? -6.821 6.769 18.384 1.00 93.75 186 SER A N 1
ATOM 1379 C CA . SER A 1 186 ? -6.092 7.973 18.768 1.00 93.75 186 SER A CA 1
ATOM 1380 C C . SER A 1 186 ? -5.671 7.905 20.238 1.00 93.75 186 SER A C 1
ATOM 1382 O O . SER A 1 186 ? -6.276 7.193 21.042 1.00 93.75 186 SER A O 1
ATOM 1384 N N . ASP A 1 187 ? -4.677 8.709 20.619 1.00 92.12 187 ASP A N 1
ATOM 1385 C CA . ASP A 1 187 ? -4.223 8.794 22.013 1.00 92.12 187 ASP A CA 1
ATOM 1386 C C . ASP A 1 187 ? -5.358 9.191 22.970 1.00 92.12 187 ASP A C 1
ATOM 1388 O O . ASP A 1 187 ? -5.413 8.723 24.106 1.00 92.12 187 ASP A O 1
ATOM 1392 N N . PHE A 1 188 ? -6.297 10.024 22.505 1.00 92.44 188 PHE A N 1
ATOM 1393 C CA . PHE A 1 188 ? -7.476 10.420 23.272 1.00 92.44 188 PHE A CA 1
ATOM 1394 C C . PHE A 1 188 ? -8.418 9.239 23.536 1.00 92.44 188 PHE A C 1
ATOM 1396 O O . PHE A 1 188 ? -8.773 8.987 24.687 1.00 92.44 188 PHE A O 1
ATOM 1403 N N . GLU A 1 189 ? -8.787 8.494 22.490 1.00 91.81 189 GLU A N 1
ATOM 1404 C CA . GLU A 1 189 ? -9.649 7.308 22.608 1.00 91.81 189 GLU A CA 1
ATOM 1405 C C . GLU A 1 189 ? -8.993 6.248 23.493 1.00 91.81 189 GLU A C 1
ATOM 1407 O O . GLU A 1 189 ? -9.635 5.689 24.382 1.00 91.81 189 GLU A O 1
ATOM 1412 N N . MET A 1 190 ? -7.690 6.024 23.303 1.00 94.88 190 MET A N 1
ATOM 1413 C CA . MET A 1 190 ? -6.937 5.072 24.107 1.00 94.88 190 MET A CA 1
ATOM 1414 C C . MET A 1 190 ? -6.913 5.484 25.581 1.00 94.88 190 MET A C 1
ATOM 1416 O O . MET A 1 190 ? -7.129 4.653 26.460 1.00 94.88 190 MET A O 1
ATOM 1420 N N . LYS A 1 191 ? -6.711 6.774 25.873 1.00 92.56 191 LYS A N 1
ATOM 1421 C CA . LYS A 1 191 ? -6.742 7.293 27.245 1.00 92.56 191 LYS A CA 1
ATOM 1422 C C . LYS A 1 191 ? -8.118 7.126 27.888 1.00 92.56 191 LYS A C 1
ATOM 1424 O O . LYS A 1 191 ? -8.185 6.738 29.051 1.00 92.56 191 LYS A O 1
ATOM 1429 N N . LEU A 1 192 ? -9.196 7.386 27.149 1.00 92.31 192 LEU A N 1
ATOM 1430 C CA . LEU A 1 192 ? -10.566 7.211 27.635 1.00 92.31 192 LEU A CA 1
ATOM 1431 C C . LEU A 1 192 ? -10.850 5.746 28.000 1.00 92.31 192 LEU A C 1
ATOM 1433 O O . LEU A 1 192 ? -11.321 5.469 29.102 1.00 92.31 192 LEU A O 1
ATOM 1437 N N . LEU A 1 193 ? -10.498 4.816 27.109 1.00 91.88 193 LEU A N 1
ATOM 1438 C CA . LEU A 1 193 ? -10.712 3.379 27.304 1.00 91.88 193 LEU A CA 1
ATOM 1439 C C . LEU A 1 193 ? -9.841 2.804 28.432 1.00 91.88 193 LEU A C 1
ATOM 1441 O O . LEU A 1 193 ? -10.319 2.024 29.252 1.00 91.88 193 LEU A O 1
ATOM 1445 N N . VAL A 1 194 ? -8.574 3.217 28.518 1.00 92.00 194 VAL A N 1
ATOM 1446 C CA . VAL A 1 194 ? -7.665 2.788 29.593 1.00 92.00 194 VAL A CA 1
ATOM 1447 C C . VAL A 1 194 ? -8.096 3.351 30.946 1.00 92.00 194 VAL A C 1
ATOM 1449 O O . VAL A 1 194 ? -7.990 2.654 31.950 1.00 92.00 194 VAL A O 1
ATOM 1452 N N . ASN A 1 195 ? -8.583 4.592 31.006 1.00 91.19 195 ASN A N 1
ATOM 1453 C CA . ASN A 1 195 ? -9.108 5.152 32.252 1.00 91.19 195 ASN A CA 1
ATOM 1454 C C . ASN A 1 195 ? -10.363 4.404 32.711 1.00 91.19 195 ASN A C 1
ATOM 1456 O O . ASN A 1 195 ? -10.464 4.075 33.886 1.00 91.19 195 ASN A O 1
ATOM 1460 N N . TYR A 1 196 ? -11.263 4.057 31.786 1.00 89.50 196 TYR A N 1
ATOM 1461 C CA . TYR A 1 196 ? -12.431 3.234 32.099 1.00 89.50 196 TYR A CA 1
ATOM 1462 C C . TYR A 1 196 ? -12.038 1.883 32.724 1.00 89.50 196 TYR A C 1
ATOM 1464 O O . TYR A 1 196 ? -12.629 1.475 33.721 1.00 89.50 196 TYR A O 1
ATOM 1472 N N . GLU A 1 197 ? -11.012 1.218 32.178 1.00 88.69 197 GLU A N 1
ATOM 1473 C CA . GLU A 1 197 ? -10.457 -0.025 32.736 1.00 88.69 197 GLU A CA 1
ATOM 1474 C C . GLU A 1 197 ? -9.813 0.194 34.118 1.00 88.69 197 GLU A C 1
ATOM 1476 O O . GLU A 1 197 ? -10.030 -0.591 35.042 1.00 88.69 197 GLU A O 1
ATOM 1481 N N . LYS A 1 198 ? -9.046 1.278 34.287 1.00 88.31 198 LYS A N 1
ATOM 1482 C CA . LYS A 1 198 ? -8.377 1.624 35.555 1.00 88.31 198 LYS A CA 1
ATOM 1483 C C . LYS A 1 198 ? -9.345 1.978 36.678 1.00 88.31 198 LYS A C 1
ATOM 1485 O O . LYS A 1 198 ? -9.041 1.692 37.832 1.00 88.31 198 LYS A O 1
ATOM 1490 N N . ASP A 1 199 ? -10.497 2.551 36.347 1.00 87.88 199 ASP A N 1
ATOM 1491 C CA . ASP A 1 199 ? -11.563 2.870 37.300 1.00 87.88 199 ASP A CA 1
ATOM 1492 C C . ASP A 1 199 ? -12.265 1.606 37.847 1.00 87.88 199 ASP A C 1
ATOM 1494 O O . ASP A 1 199 ? -13.217 1.712 38.620 1.00 87.88 199 ASP A O 1
ATOM 1498 N N . GLY A 1 200 ? -11.823 0.404 37.447 1.00 81.25 200 GLY A N 1
ATOM 1499 C CA . GLY A 1 200 ? -12.365 -0.874 37.912 1.00 81.25 200 GLY A CA 1
ATOM 1500 C C . GLY A 1 200 ? -13.754 -1.178 37.357 1.00 81.25 200 GLY A C 1
ATOM 1501 O O . GLY A 1 200 ? -14.466 -2.022 37.903 1.00 81.25 200 GLY A O 1
ATOM 1502 N N . ARG A 1 201 ? -14.165 -0.479 36.292 1.00 83.75 201 ARG A N 1
ATOM 1503 C CA . ARG A 1 201 ? -15.467 -0.692 35.662 1.00 83.75 201 ARG A CA 1
ATOM 1504 C C . ARG A 1 201 ? -15.448 -1.989 34.849 1.00 83.75 201 ARG A C 1
ATOM 1506 O O . ARG A 1 201 ? -14.458 -2.263 34.167 1.00 83.75 201 ARG A O 1
ATOM 1513 N N . PRO A 1 202 ? -16.535 -2.775 34.871 1.00 83.31 202 PRO A N 1
ATOM 1514 C CA . PRO A 1 202 ? -16.606 -4.025 34.123 1.00 83.31 202 PRO A CA 1
ATOM 1515 C C . PRO A 1 202 ? -16.509 -3.762 32.615 1.00 83.31 202 PRO A C 1
ATOM 1517 O O . PRO A 1 202 ? -17.278 -2.984 32.040 1.00 83.31 202 PRO A O 1
ATOM 1520 N N . LEU A 1 203 ? -15.561 -4.430 31.954 1.00 84.62 203 LEU A N 1
ATOM 1521 C CA . LEU A 1 203 ? -15.368 -4.341 30.501 1.00 84.62 203 LEU A CA 1
ATOM 1522 C C . LEU A 1 203 ? -16.524 -5.012 29.741 1.00 84.62 203 LEU A C 1
ATOM 1524 O O . LEU A 1 203 ? -16.747 -4.737 28.560 1.00 84.62 203 LEU A O 1
ATOM 1528 N N . GLU A 1 204 ? -17.289 -5.869 30.414 1.00 84.31 204 GLU A N 1
ATOM 1529 C CA . GLU A 1 204 ? -18.500 -6.522 29.915 1.00 84.31 204 GLU A CA 1
ATOM 1530 C C . GLU A 1 204 ? -19.605 -5.504 29.605 1.00 84.31 204 GLU A C 1
ATOM 1532 O O . GLU A 1 204 ? -20.397 -5.721 28.680 1.00 84.31 204 GLU A O 1
ATOM 1537 N N . GLU A 1 205 ? -19.610 -4.373 30.319 1.00 87.12 205 GLU A N 1
ATOM 1538 C CA . GLU A 1 205 ? -20.524 -3.261 30.068 1.00 87.12 205 GLU A CA 1
ATOM 1539 C C . GLU A 1 205 ? -20.158 -2.468 28.815 1.00 87.12 205 GLU A C 1
ATOM 1541 O O . GLU A 1 205 ? -21.028 -1.789 28.286 1.00 87.12 205 GLU A O 1
ATOM 1546 N N . LEU A 1 206 ? -18.928 -2.549 28.299 1.00 90.06 206 LEU A N 1
ATOM 1547 C CA . LEU A 1 206 ? -18.561 -1.862 27.058 1.00 90.06 206 LEU A CA 1
ATOM 1548 C C . LEU A 1 206 ? -19.211 -2.506 25.827 1.00 90.06 206 LEU A C 1
ATOM 1550 O O . LEU A 1 206 ? -19.562 -3.692 25.824 1.00 90.06 206 LEU A O 1
ATOM 1554 N N . THR A 1 207 ? -19.347 -1.729 24.750 1.00 92.69 207 THR A N 1
ATOM 1555 C CA . THR A 1 207 ? -19.702 -2.290 23.439 1.00 92.69 207 THR A CA 1
ATOM 1556 C C . THR A 1 207 ? -18.630 -3.269 22.946 1.00 92.69 207 THR A C 1
ATOM 1558 O O . THR A 1 207 ? -17.482 -3.258 23.403 1.00 92.69 207 THR A O 1
ATOM 1561 N N . ASP A 1 208 ? -19.001 -4.158 22.022 1.00 92.75 208 ASP A N 1
ATOM 1562 C CA . ASP A 1 208 ? -18.047 -5.115 21.445 1.00 92.75 208 ASP A CA 1
ATOM 1563 C C . ASP A 1 208 ? -16.936 -4.382 20.670 1.00 92.75 208 ASP A C 1
ATOM 1565 O O . ASP A 1 208 ? -15.774 -4.793 20.681 1.00 92.75 208 ASP A O 1
ATOM 1569 N N . GLU A 1 209 ? -17.293 -3.250 20.070 1.00 94.81 209 GLU A N 1
ATOM 1570 C CA . GLU A 1 209 ? -16.426 -2.337 19.340 1.00 94.81 209 GLU A CA 1
ATOM 1571 C C . GLU A 1 209 ? -15.412 -1.640 20.257 1.00 94.81 209 GLU A C 1
ATOM 1573 O O . GLU A 1 209 ? -14.218 -1.639 19.955 1.00 94.81 209 GLU A O 1
ATOM 1578 N N . ASP A 1 210 ? -15.850 -1.098 21.398 1.00 94.50 210 ASP A N 1
ATOM 1579 C CA . ASP A 1 210 ? -14.955 -0.485 22.392 1.00 94.50 210 ASP A CA 1
ATOM 1580 C C . ASP A 1 210 ? -13.959 -1.504 22.955 1.00 94.50 210 ASP A C 1
ATOM 1582 O O . ASP A 1 210 ? -12.765 -1.215 23.073 1.00 94.50 210 ASP A O 1
ATOM 1586 N N . ARG A 1 211 ? -14.429 -2.724 23.259 1.00 94.25 211 ARG A N 1
ATOM 1587 C CA . ARG A 1 211 ? -13.556 -3.819 23.703 1.00 94.25 211 ARG A CA 1
ATOM 1588 C C . ARG A 1 211 ? -12.512 -4.167 22.653 1.00 94.25 211 ARG A C 1
ATOM 1590 O O . ARG A 1 211 ? -11.340 -4.328 22.996 1.00 94.25 211 ARG A O 1
ATOM 1597 N N . PHE A 1 212 ? -12.914 -4.256 21.383 1.00 96.00 212 PHE A N 1
ATOM 1598 C CA . PHE A 1 212 ? -11.967 -4.483 20.297 1.00 96.00 212 PHE A CA 1
ATOM 1599 C C . PHE A 1 212 ? -10.945 -3.352 20.217 1.00 96.00 212 PHE A C 1
ATOM 1601 O O . PHE A 1 212 ? -9.756 -3.647 20.205 1.00 96.00 212 PHE A O 1
ATOM 1608 N N . ILE A 1 213 ? -11.368 -2.084 20.213 1.00 96.25 213 ILE A N 1
ATOM 1609 C CA . ILE A 1 213 ? -10.446 -0.942 20.129 1.00 96.25 213 ILE A CA 1
ATOM 1610 C C . ILE A 1 213 ? -9.465 -0.925 21.305 1.00 96.25 213 ILE A C 1
ATOM 1612 O O . ILE A 1 213 ? -8.280 -0.671 21.090 1.00 96.25 213 ILE A O 1
ATOM 1616 N N . LEU A 1 214 ? -9.914 -1.246 22.521 1.00 94.75 214 LEU A N 1
ATOM 1617 C CA . LEU A 1 214 ? -9.034 -1.356 23.685 1.00 94.75 214 LEU A CA 1
ATOM 1618 C C . LEU A 1 214 ? -7.979 -2.456 23.487 1.00 94.75 214 LEU A C 1
ATOM 1620 O O . LEU A 1 214 ? -6.788 -2.201 23.664 1.00 94.75 214 LEU A O 1
ATOM 1624 N N . SER A 1 215 ? -8.383 -3.671 23.101 1.00 94.81 215 SER A N 1
ATOM 1625 C CA . SER A 1 215 ? -7.438 -4.769 22.845 1.00 94.81 215 SER A CA 1
ATOM 1626 C C . SER A 1 215 ? -6.510 -4.479 21.662 1.00 94.81 215 SER A C 1
ATOM 1628 O O . SER A 1 215 ? -5.314 -4.748 21.738 1.00 94.81 215 SER A O 1
ATOM 1630 N N . PHE A 1 216 ? -7.044 -3.900 20.592 1.00 96.62 216 PHE A N 1
ATOM 1631 C CA . PHE A 1 216 ? -6.325 -3.529 19.379 1.00 96.62 216 PHE A CA 1
ATOM 1632 C C . PHE A 1 216 ? -5.276 -2.452 19.673 1.00 96.62 216 PHE A C 1
ATOM 1634 O O . PHE A 1 216 ? -4.113 -2.607 19.314 1.00 96.62 216 PHE A O 1
ATOM 1641 N N . GLY A 1 217 ? -5.647 -1.407 20.418 1.00 95.81 217 GLY A N 1
ATOM 1642 C CA . GLY A 1 217 ? -4.756 -0.319 20.828 1.00 95.81 217 GLY A CA 1
ATOM 1643 C C . GLY A 1 217 ? -3.657 -0.730 21.809 1.00 95.81 217 GLY A C 1
ATOM 1644 O O . GLY A 1 217 ? -2.607 -0.090 21.846 1.00 95.81 217 GLY A O 1
ATOM 1645 N N . LYS A 1 218 ? -3.849 -1.812 22.578 1.00 95.00 218 LYS A N 1
ATOM 1646 C CA . LYS A 1 218 ? -2.807 -2.373 23.461 1.00 95.00 218 LYS A CA 1
ATOM 1647 C C . LYS A 1 218 ? -1.657 -3.038 22.696 1.00 95.00 218 LYS A C 1
ATOM 1649 O O . LYS A 1 218 ? -0.600 -3.274 23.283 1.00 95.00 218 LYS A O 1
ATOM 1654 N N . ILE A 1 219 ? -1.824 -3.322 21.403 1.00 96.44 219 ILE A N 1
ATOM 1655 C CA . ILE A 1 219 ? -0.781 -3.943 20.584 1.00 96.44 219 ILE A CA 1
ATOM 1656 C C . ILE A 1 219 ? 0.405 -2.983 20.432 1.00 96.44 219 ILE A C 1
ATOM 1658 O O . ILE A 1 219 ? 0.305 -1.879 19.892 1.00 96.44 219 ILE A O 1
ATOM 1662 N N . SER A 1 220 ? 1.581 -3.444 20.858 1.00 95.75 220 SER A N 1
ATOM 1663 C CA . SER A 1 220 ? 2.825 -2.681 20.733 1.00 95.75 220 SER A CA 1
ATOM 1664 C C . SER A 1 220 ? 3.130 -2.319 19.276 1.00 95.75 220 SER A C 1
ATOM 1666 O O . SER A 1 220 ? 3.203 -3.192 18.409 1.00 95.75 220 SER A O 1
ATOM 1668 N N . ARG A 1 221 ? 3.372 -1.027 19.009 1.00 95.69 221 ARG A N 1
ATOM 1669 C CA . ARG A 1 221 ? 3.723 -0.512 17.669 1.00 95.69 221 ARG A CA 1
ATOM 1670 C C . ARG A 1 221 ? 2.706 -0.924 16.590 1.00 95.69 221 ARG A C 1
ATOM 1672 O O . ARG A 1 221 ? 3.092 -1.270 15.474 1.00 95.69 221 ARG A O 1
ATOM 1679 N N . LEU A 1 222 ? 1.414 -0.904 16.931 1.00 96.88 222 LEU A N 1
ATOM 1680 C CA . LEU A 1 222 ? 0.315 -1.371 16.081 1.00 96.88 222 LEU A CA 1
ATOM 1681 C C . LEU A 1 222 ? 0.391 -0.855 14.639 1.00 96.88 222 LEU A C 1
ATOM 1683 O O . LEU A 1 222 ? 0.379 -1.653 13.705 1.00 96.88 222 LEU A O 1
ATOM 1687 N N . ARG A 1 223 ? 0.541 0.464 14.454 1.00 95.50 223 ARG A N 1
ATOM 1688 C CA . ARG A 1 223 ? 0.652 1.069 13.118 1.00 95.50 223 ARG A CA 1
ATOM 1689 C C . ARG A 1 223 ? 1.805 0.466 12.319 1.00 95.50 223 ARG A C 1
ATOM 1691 O O . ARG A 1 223 ? 1.634 0.087 11.170 1.00 95.50 223 ARG A O 1
ATOM 1698 N N . GLN A 1 224 ? 2.981 0.333 12.931 1.00 97.25 224 GLN A N 1
ATOM 1699 C CA . GLN A 1 224 ? 4.146 -0.237 12.256 1.00 97.25 224 GLN A CA 1
ATOM 1700 C C . GLN A 1 224 ? 3.945 -1.718 11.921 1.00 97.25 224 GLN A C 1
ATOM 1702 O O . GLN A 1 224 ? 4.382 -2.152 10.857 1.00 97.25 224 GLN A O 1
ATOM 1707 N N . ARG A 1 225 ? 3.276 -2.486 12.791 1.00 97.25 225 ARG A N 1
ATOM 1708 C CA . ARG A 1 225 ? 2.949 -3.897 12.528 1.00 97.25 225 ARG A CA 1
ATOM 1709 C C . ARG A 1 225 ? 2.019 -4.049 11.329 1.00 97.25 225 ARG A C 1
ATOM 1711 O O . ARG A 1 225 ? 2.326 -4.844 10.446 1.00 97.25 225 ARG A O 1
ATOM 1718 N N . ILE A 1 226 ? 0.945 -3.257 11.270 1.00 96.62 226 ILE A N 1
ATOM 1719 C CA . ILE A 1 226 ? 0.012 -3.240 10.132 1.00 96.62 226 ILE A CA 1
ATOM 1720 C C . ILE A 1 226 ? 0.759 -2.871 8.848 1.00 96.62 226 ILE A C 1
ATOM 1722 O O . ILE A 1 226 ? 0.732 -3.640 7.893 1.00 96.62 226 ILE A O 1
ATOM 1726 N N . ASN A 1 227 ? 1.532 -1.782 8.856 1.00 95.69 227 ASN A N 1
ATOM 1727 C CA . ASN A 1 227 ? 2.287 -1.346 7.675 1.00 95.69 227 ASN A CA 1
ATOM 1728 C C . ASN A 1 227 ? 3.288 -2.406 7.199 1.00 95.69 227 ASN A C 1
ATOM 1730 O O . ASN A 1 227 ? 3.474 -2.598 5.999 1.00 95.69 227 ASN A O 1
ATOM 1734 N N . THR A 1 228 ? 3.923 -3.112 8.135 1.00 96.38 228 THR A N 1
ATOM 1735 C CA . THR A 1 228 ? 4.853 -4.202 7.819 1.00 96.38 228 THR A CA 1
ATOM 1736 C C . THR A 1 228 ? 4.123 -5.384 7.187 1.00 96.38 228 THR A C 1
ATOM 1738 O O . THR A 1 228 ? 4.574 -5.886 6.163 1.00 96.38 228 THR A O 1
ATOM 1741 N N . LEU A 1 229 ? 2.979 -5.799 7.739 1.00 96.44 229 LEU A N 1
ATOM 1742 C CA . LEU A 1 229 ? 2.142 -6.856 7.164 1.00 96.44 229 LEU A CA 1
ATOM 1743 C C . LEU A 1 229 ? 1.656 -6.501 5.754 1.00 96.44 229 LEU A C 1
ATOM 1745 O O . LEU A 1 229 ? 1.790 -7.311 4.837 1.00 96.44 229 LEU A O 1
ATOM 1749 N N . THR A 1 230 ? 1.167 -5.276 5.558 1.00 95.38 230 THR A N 1
ATOM 1750 C CA . THR A 1 230 ? 0.754 -4.757 4.246 1.00 95.38 230 THR A CA 1
ATOM 1751 C C . THR A 1 230 ? 1.920 -4.765 3.256 1.00 95.38 230 THR A C 1
ATOM 1753 O O . THR A 1 230 ? 1.764 -5.182 2.105 1.00 95.38 230 THR A O 1
ATOM 1756 N N . PHE A 1 231 ? 3.118 -4.362 3.690 1.00 95.44 231 PHE A N 1
ATOM 1757 C CA . PHE A 1 231 ? 4.320 -4.407 2.857 1.00 95.44 231 PHE A CA 1
ATOM 1758 C C . PHE A 1 231 ? 4.712 -5.842 2.481 1.00 95.44 231 PHE A C 1
ATOM 1760 O O . PHE A 1 231 ? 4.930 -6.123 1.303 1.00 95.44 231 PHE A O 1
ATOM 1767 N N . MET A 1 232 ? 4.754 -6.762 3.450 1.00 94.94 232 MET A N 1
ATOM 1768 C CA . MET A 1 232 ? 5.044 -8.182 3.210 1.00 94.94 232 MET A CA 1
ATOM 1769 C C . MET A 1 232 ? 4.032 -8.814 2.242 1.00 94.94 232 MET A C 1
ATOM 1771 O O . MET A 1 232 ? 4.420 -9.576 1.356 1.00 94.94 232 MET A O 1
ATOM 1775 N N . GLY A 1 233 ? 2.755 -8.435 2.365 1.00 93.69 233 GLY A N 1
ATOM 1776 C CA . GLY A 1 233 ? 1.672 -8.745 1.429 1.00 93.69 233 GLY A CA 1
ATOM 1777 C C . GLY A 1 233 ? 1.979 -8.356 -0.013 1.00 93.69 233 GLY A C 1
ATOM 1778 O O . GLY A 1 233 ? 1.890 -9.178 -0.923 1.00 93.69 233 GLY A O 1
ATOM 1779 N N . ASN A 1 234 ? 2.359 -7.096 -0.210 1.00 94.56 234 ASN A N 1
ATOM 1780 C CA . ASN A 1 234 ? 2.534 -6.488 -1.529 1.00 94.56 234 ASN A CA 1
ATOM 1781 C C . ASN A 1 234 ? 3.897 -6.764 -2.183 1.00 94.56 234 ASN A C 1
ATOM 1783 O O . ASN A 1 234 ? 4.070 -6.552 -3.391 1.00 94.56 234 ASN A O 1
ATOM 1787 N N . PHE A 1 235 ? 4.891 -7.190 -1.404 1.00 95.88 235 PHE A N 1
ATOM 1788 C CA . PHE A 1 235 ? 6.267 -7.319 -1.875 1.00 95.88 235 PHE A CA 1
ATOM 1789 C C . PHE A 1 235 ? 6.441 -8.339 -3.018 1.00 95.88 235 PHE A C 1
ATOM 1791 O O . PHE A 1 235 ? 7.034 -7.961 -4.034 1.00 95.88 235 PHE A O 1
ATOM 1798 N N . PRO A 1 236 ? 5.903 -9.576 -2.948 1.00 95.00 236 PRO A N 1
ATOM 1799 C CA . PRO A 1 236 ? 6.067 -10.559 -4.023 1.00 95.00 236 PRO A CA 1
ATOM 1800 C C . PRO A 1 236 ? 5.518 -10.064 -5.365 1.00 95.00 236 PRO A C 1
ATOM 1802 O O . PRO A 1 236 ? 6.172 -10.186 -6.399 1.00 95.00 236 PRO A O 1
ATOM 1805 N N . GLU A 1 237 ? 4.347 -9.433 -5.334 1.00 95.12 237 GLU A N 1
ATOM 1806 C CA . GLU A 1 237 ? 3.689 -8.851 -6.504 1.00 95.12 237 GLU A CA 1
ATOM 1807 C C . GLU A 1 237 ? 4.483 -7.681 -7.090 1.00 95.12 237 GLU A C 1
ATOM 1809 O O . GLU A 1 237 ? 4.641 -7.560 -8.309 1.00 95.12 237 GLU A O 1
ATOM 1814 N N . SER A 1 238 ? 5.056 -6.848 -6.221 1.00 96.75 238 SER A N 1
ATOM 1815 C CA . SER A 1 238 ? 5.927 -5.749 -6.634 1.00 96.75 238 SER A CA 1
ATOM 1816 C C . SER A 1 238 ? 7.190 -6.261 -7.324 1.00 96.75 238 SER A C 1
ATOM 1818 O O . SER A 1 238 ? 7.532 -5.767 -8.399 1.00 96.75 238 SER A O 1
ATOM 1820 N N . VAL A 1 239 ? 7.843 -7.289 -6.774 1.00 97.88 239 VAL A N 1
ATOM 1821 C CA . VAL A 1 239 ? 9.008 -7.931 -7.407 1.00 97.88 239 VAL A CA 1
ATOM 1822 C C . VAL A 1 239 ? 8.619 -8.553 -8.747 1.00 97.88 239 VAL A C 1
ATOM 1824 O O . VAL A 1 239 ? 9.268 -8.282 -9.757 1.00 97.88 239 VAL A O 1
ATOM 1827 N N . ARG A 1 240 ? 7.522 -9.316 -8.790 1.00 97.94 240 ARG A N 1
ATOM 1828 C CA . ARG A 1 240 ? 7.010 -9.965 -10.008 1.00 97.94 240 ARG A CA 1
ATOM 1829 C C . ARG A 1 240 ? 6.737 -8.964 -11.132 1.00 97.94 240 ARG A C 1
ATOM 1831 O O . ARG A 1 240 ? 6.996 -9.266 -12.294 1.00 97.94 240 ARG A O 1
ATOM 1838 N N . ARG A 1 241 ? 6.254 -7.767 -10.793 1.00 97.62 241 ARG A N 1
ATOM 1839 C CA . ARG A 1 241 ? 5.996 -6.680 -11.747 1.00 97.62 241 ARG A CA 1
ATOM 1840 C C . ARG A 1 241 ? 7.265 -5.939 -12.178 1.00 97.62 241 ARG A C 1
ATOM 1842 O O . ARG A 1 241 ? 7.379 -5.572 -13.347 1.00 97.62 241 ARG A O 1
ATOM 1849 N N . LEU A 1 242 ? 8.188 -5.669 -11.256 1.00 98.12 242 LEU A N 1
ATOM 1850 C CA . LEU A 1 242 ? 9.360 -4.819 -11.512 1.00 98.12 242 LEU A CA 1
ATOM 1851 C C . LEU A 1 242 ? 10.529 -5.583 -12.147 1.00 98.12 242 LEU A C 1
ATOM 1853 O O . LEU A 1 242 ? 11.197 -5.055 -13.037 1.00 98.12 242 LEU A O 1
ATOM 1857 N N . GLN A 1 243 ? 10.754 -6.836 -11.749 1.00 98.38 243 GLN A N 1
ATOM 1858 C CA . GLN A 1 243 ? 11.860 -7.655 -12.244 1.00 98.38 243 GLN A CA 1
ATOM 1859 C C . GLN A 1 243 ? 11.906 -7.802 -13.779 1.00 98.38 243 GLN A C 1
ATOM 1861 O O . GLN A 1 243 ? 12.976 -7.579 -14.351 1.00 98.38 243 GLN A O 1
ATOM 1866 N N . PRO A 1 244 ? 10.810 -8.136 -14.495 1.00 98.06 244 PRO A N 1
ATOM 1867 C CA . PRO A 1 244 ? 10.868 -8.280 -15.951 1.00 98.06 244 PRO A CA 1
ATOM 1868 C C . PRO A 1 244 ? 11.150 -6.953 -16.667 1.00 98.06 244 PRO A C 1
ATOM 1870 O O . PRO A 1 244 ? 11.810 -6.951 -17.706 1.00 98.06 244 PRO A O 1
ATOM 1873 N N . GLN A 1 245 ? 10.712 -5.820 -16.108 1.00 98.12 245 GLN A N 1
ATOM 1874 C CA . GLN A 1 245 ? 10.994 -4.496 -16.671 1.00 98.12 245 GLN A CA 1
ATOM 1875 C C . GLN A 1 245 ? 12.490 -4.179 -16.591 1.00 98.12 245 GLN A C 1
ATOM 1877 O O . GLN A 1 245 ? 13.098 -3.807 -17.594 1.00 98.12 245 GLN A O 1
ATOM 1882 N N . LEU A 1 246 ? 13.105 -4.419 -15.428 1.00 98.38 246 LEU A N 1
ATOM 1883 C CA . LEU A 1 246 ? 14.549 -4.263 -15.246 1.00 98.38 246 LEU A CA 1
ATOM 1884 C C . LEU A 1 246 ? 15.335 -5.192 -16.173 1.00 98.38 246 LEU A C 1
ATOM 1886 O O . LEU A 1 246 ? 16.246 -4.743 -16.868 1.00 98.38 246 LEU A O 1
ATOM 1890 N N . ASN A 1 247 ? 14.941 -6.464 -16.248 1.00 98.31 247 ASN A N 1
ATOM 1891 C CA . ASN A 1 247 ? 15.592 -7.435 -17.126 1.00 98.31 247 ASN A CA 1
ATOM 1892 C C . ASN A 1 247 ? 15.500 -7.019 -18.601 1.00 98.31 247 ASN A C 1
ATOM 1894 O O . ASN A 1 247 ? 16.477 -7.161 -19.330 1.00 98.31 247 ASN A O 1
ATOM 1898 N N . SER A 1 248 ? 14.366 -6.463 -19.032 1.00 98.25 248 SER A N 1
ATOM 1899 C CA . SER A 1 248 ? 14.175 -5.987 -20.408 1.00 98.25 248 SER A CA 1
ATOM 1900 C C . SER A 1 248 ? 15.091 -4.808 -20.733 1.00 98.25 248 SER A C 1
ATOM 1902 O O . SER A 1 248 ? 15.738 -4.804 -21.779 1.00 98.25 248 SER A O 1
ATOM 1904 N N . VAL A 1 249 ? 15.213 -3.839 -19.819 1.00 98.50 249 VAL A N 1
ATOM 1905 C CA . VAL A 1 249 ? 16.128 -2.698 -19.983 1.00 98.50 249 VAL A CA 1
ATOM 1906 C C . VAL A 1 249 ? 17.582 -3.164 -20.022 1.00 98.50 249 VAL A C 1
ATOM 1908 O O . VAL A 1 249 ? 18.338 -2.727 -20.892 1.00 98.50 249 VAL A O 1
ATOM 1911 N N . ILE A 1 250 ? 17.976 -4.074 -19.126 1.00 98.19 250 ILE A N 1
ATOM 1912 C CA . ILE A 1 250 ? 19.331 -4.644 -19.096 1.00 98.19 250 ILE A CA 1
ATOM 1913 C C . ILE A 1 250 ? 19.618 -5.388 -20.403 1.00 98.19 250 ILE A C 1
ATOM 1915 O O . ILE A 1 250 ? 20.635 -5.125 -21.049 1.00 98.19 250 ILE A O 1
ATOM 1919 N N . ALA A 1 251 ? 18.715 -6.275 -20.826 1.00 98.12 251 ALA A N 1
A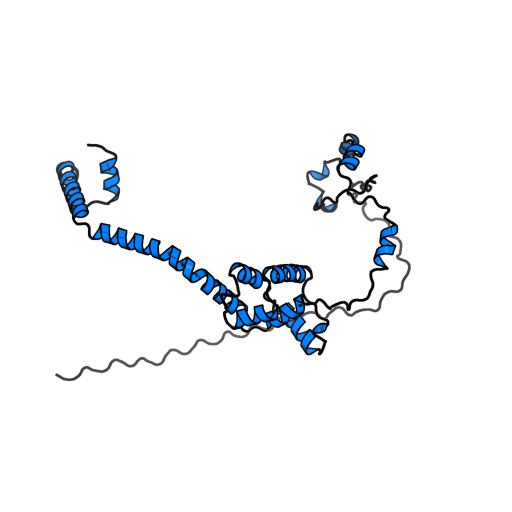TOM 1920 C CA . ALA A 1 251 ? 18.870 -7.074 -22.035 1.00 98.12 251 ALA A CA 1
ATOM 1921 C C . ALA A 1 251 ? 18.950 -6.198 -23.292 1.00 98.12 251 ALA A C 1
ATOM 1923 O O . ALA A 1 251 ? 19.858 -6.384 -24.105 1.00 98.12 251 ALA A O 1
ATOM 1924 N N . ALA A 1 252 ? 18.063 -5.209 -23.433 1.00 98.06 252 ALA A N 1
ATOM 1925 C CA . ALA A 1 252 ? 18.082 -4.269 -24.552 1.00 98.06 252 ALA A CA 1
ATOM 1926 C C . ALA A 1 252 ? 19.374 -3.439 -24.566 1.00 98.06 252 ALA A C 1
ATOM 1928 O O . ALA A 1 252 ? 20.057 -3.374 -25.589 1.00 98.06 252 ALA A O 1
ATOM 1929 N N . SER A 1 253 ? 19.764 -2.875 -23.418 1.00 98.12 253 SER A N 1
ATOM 1930 C CA . SER A 1 253 ? 20.985 -2.067 -23.291 1.00 98.12 253 SER A CA 1
ATOM 1931 C C . SER A 1 253 ? 22.233 -2.868 -23.657 1.00 98.12 253 SER A C 1
ATOM 1933 O O . SER A 1 253 ? 23.079 -2.400 -24.422 1.00 98.12 253 SER A O 1
ATOM 1935 N N . MET A 1 254 ? 22.341 -4.100 -23.154 1.00 97.62 254 MET A N 1
ATOM 1936 C CA . MET A 1 254 ? 23.471 -4.982 -23.444 1.00 97.62 254 MET A CA 1
ATOM 1937 C C . MET A 1 254 ? 23.484 -5.438 -24.902 1.00 97.62 254 MET A C 1
ATOM 1939 O O . MET A 1 254 ? 24.549 -5.438 -25.523 1.00 97.62 254 MET A O 1
ATOM 1943 N N . SER A 1 255 ? 22.324 -5.767 -25.471 1.00 97.81 255 SER A N 1
ATOM 1944 C CA . SER A 1 255 ? 22.203 -6.167 -26.879 1.00 97.81 255 SER A CA 1
ATOM 1945 C C . SER A 1 255 ? 22.626 -5.037 -27.818 1.00 97.81 255 SER A C 1
ATOM 1947 O O . SER A 1 255 ? 23.410 -5.264 -28.737 1.00 97.81 255 SER A O 1
ATOM 1949 N N . ILE A 1 256 ? 22.192 -3.800 -27.552 1.00 96.25 256 ILE A N 1
ATOM 1950 C CA . ILE A 1 256 ? 22.587 -2.619 -28.337 1.00 96.25 256 ILE A CA 1
ATOM 1951 C C . ILE A 1 256 ? 24.093 -2.359 -28.194 1.00 96.25 256 ILE A C 1
ATOM 1953 O O . ILE A 1 256 ? 24.795 -2.224 -29.196 1.00 96.25 256 ILE A O 1
ATOM 1957 N N . LYS A 1 257 ? 24.616 -2.340 -26.960 1.00 95.81 257 LYS A N 1
ATOM 1958 C CA . LYS A 1 257 ? 26.034 -2.054 -26.676 1.00 95.81 257 LYS A CA 1
ATOM 1959 C C . LYS A 1 257 ? 26.991 -3.078 -27.302 1.00 95.81 257 LYS A C 1
ATOM 1961 O O . LYS A 1 257 ? 28.079 -2.718 -27.765 1.00 95.81 257 LYS A O 1
ATOM 1966 N N . SER A 1 258 ? 26.614 -4.356 -27.283 1.00 96.12 258 SER A N 1
ATOM 1967 C CA . SER A 1 258 ? 27.462 -5.462 -27.749 1.00 96.12 258 SER A CA 1
ATOM 1968 C C . SER A 1 258 ? 27.287 -5.805 -29.231 1.00 96.12 258 SER A C 1
ATOM 1970 O O . SER A 1 258 ? 28.165 -6.456 -29.796 1.00 96.12 258 SER A O 1
ATOM 1972 N N . SER A 1 259 ? 26.224 -5.332 -29.892 1.00 97.94 259 SER A N 1
ATOM 1973 C CA . SER A 1 259 ? 25.943 -5.664 -31.293 1.00 97.94 259 SER A CA 1
ATOM 1974 C C . SER A 1 259 ? 27.023 -5.147 -32.247 1.00 97.94 259 SER A C 1
ATOM 1976 O O . SER A 1 259 ? 27.122 -3.955 -32.549 1.00 97.94 259 SER A O 1
ATOM 1978 N N . THR A 1 260 ? 27.823 -6.068 -32.784 1.00 97.00 260 THR A N 1
ATOM 1979 C CA . THR A 1 260 ? 28.817 -5.777 -33.828 1.00 97.00 260 THR A CA 1
ATOM 1980 C C . THR A 1 260 ? 28.160 -5.400 -35.153 1.00 97.00 260 THR A C 1
ATOM 1982 O O . THR A 1 260 ? 28.652 -4.517 -35.851 1.00 97.00 260 THR A O 1
ATOM 1985 N N . LYS A 1 261 ? 27.004 -5.999 -35.470 1.00 96.81 261 LYS A N 1
ATOM 1986 C CA . 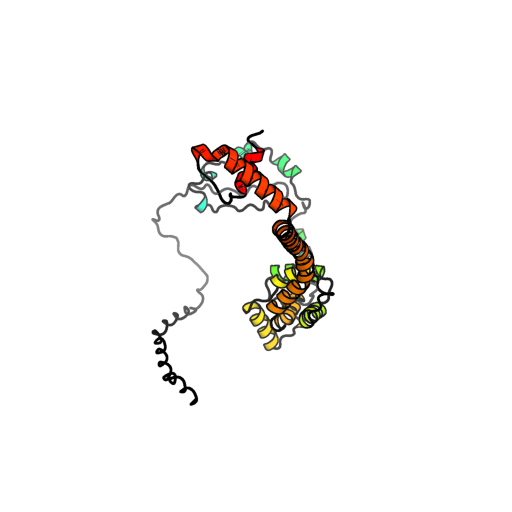LYS A 1 261 ? 26.214 -5.666 -36.664 1.00 96.81 261 LYS A CA 1
ATOM 1987 C C . LYS A 1 261 ? 25.740 -4.212 -36.631 1.00 96.81 261 LYS A C 1
ATOM 1989 O O . LYS A 1 261 ? 25.900 -3.505 -37.620 1.00 96.81 261 LYS A O 1
ATOM 1994 N N . LEU A 1 262 ? 25.231 -3.745 -35.485 1.00 95.75 262 LEU A N 1
ATOM 1995 C CA . LEU A 1 262 ? 24.822 -2.348 -35.320 1.00 95.75 262 LEU A CA 1
ATOM 1996 C C . LEU A 1 262 ? 26.013 -1.400 -35.490 1.00 95.75 262 LEU A C 1
ATOM 1998 O O . LEU A 1 262 ? 25.910 -0.419 -36.220 1.00 95.75 262 LEU A O 1
ATOM 2002 N N . LYS A 1 263 ? 27.165 -1.722 -34.886 1.00 95.88 263 LYS A N 1
ATOM 2003 C CA . LYS A 1 263 ? 28.401 -0.944 -35.078 1.00 95.88 263 LYS A CA 1
ATOM 2004 C C . LYS A 1 263 ? 28.788 -0.848 -36.554 1.00 95.88 263 LYS A C 1
ATOM 2006 O O . LYS A 1 263 ? 29.139 0.237 -37.005 1.00 95.88 263 LYS A O 1
ATOM 2011 N N . LYS A 1 264 ? 28.660 -1.942 -37.315 1.00 96.94 264 LYS A N 1
ATOM 2012 C CA . LYS A 1 264 ? 28.975 -1.941 -38.748 1.00 96.94 264 LYS A CA 1
ATOM 2013 C C . LYS A 1 264 ? 28.027 -1.057 -39.559 1.00 96.94 264 LYS A C 1
ATOM 2015 O O . LYS A 1 264 ? 28.481 -0.345 -40.446 1.00 96.94 264 LYS A O 1
ATOM 2020 N N . ILE A 1 265 ? 26.735 -1.047 -39.227 1.00 94.81 265 ILE A N 1
ATOM 2021 C CA . ILE A 1 265 ? 25.761 -0.136 -39.850 1.00 94.81 265 ILE A CA 1
ATOM 2022 C C . ILE A 1 265 ? 26.132 1.323 -39.562 1.00 94.81 265 ILE A C 1
ATOM 2024 O O . ILE A 1 265 ? 26.182 2.130 -40.487 1.00 94.81 265 ILE A O 1
ATOM 2028 N N . LEU A 1 266 ? 26.445 1.662 -38.307 1.00 95.06 266 LEU A N 1
ATOM 2029 C CA . LEU A 1 266 ? 26.858 3.021 -37.937 1.00 95.06 266 LEU A CA 1
ATOM 2030 C C . LEU A 1 266 ? 28.138 3.454 -38.670 1.00 95.06 266 LEU A C 1
ATOM 2032 O O . LEU A 1 266 ? 28.233 4.603 -39.095 1.00 95.06 266 LEU A O 1
ATOM 2036 N N . GLU A 1 267 ? 29.092 2.540 -38.863 1.00 95.69 267 GLU A N 1
ATOM 2037 C CA . GLU A 1 267 ? 30.314 2.779 -39.642 1.00 95.69 267 GLU A CA 1
ATOM 2038 C C . GLU A 1 267 ? 30.007 3.071 -41.120 1.00 95.69 267 GLU A C 1
ATOM 2040 O O . GLU A 1 267 ? 30.551 4.016 -41.688 1.00 95.69 267 GLU A O 1
ATOM 2045 N N . ILE A 1 268 ? 29.090 2.312 -41.729 1.00 94.44 268 ILE A N 1
ATOM 2046 C CA . ILE A 1 268 ? 28.643 2.541 -43.110 1.00 94.44 268 ILE A CA 1
ATOM 2047 C C . ILE A 1 268 ? 27.978 3.919 -43.234 1.00 94.44 268 ILE A C 1
ATOM 2049 O O . ILE A 1 268 ? 28.340 4.698 -44.114 1.00 94.44 268 ILE A O 1
ATOM 2053 N N . VAL A 1 269 ? 27.051 4.253 -42.329 1.00 93.31 269 VAL A N 1
ATOM 2054 C CA . VAL A 1 269 ? 26.380 5.566 -42.315 1.00 93.31 269 VAL A CA 1
ATOM 2055 C C . VAL A 1 269 ? 27.398 6.700 -42.161 1.00 93.31 269 VAL A C 1
ATOM 2057 O O . VAL A 1 269 ? 27.303 7.706 -42.865 1.00 93.31 269 VAL A O 1
ATOM 2060 N N . LEU A 1 270 ? 28.402 6.534 -41.294 1.00 93.94 270 LEU A N 1
ATOM 2061 C CA . LEU A 1 270 ? 29.481 7.509 -41.127 1.00 93.94 270 LEU A CA 1
ATOM 2062 C C . LEU A 1 270 ? 30.292 7.689 -42.420 1.00 93.94 270 LEU A C 1
ATOM 2064 O O . LEU A 1 270 ? 30.571 8.824 -42.806 1.00 93.94 270 LEU A O 1
ATOM 2068 N N . ALA A 1 271 ? 30.636 6.595 -43.107 1.00 94.12 271 ALA A N 1
ATOM 2069 C CA . ALA A 1 271 ? 31.384 6.637 -44.363 1.00 94.12 271 ALA A CA 1
ATOM 2070 C C . ALA A 1 271 ? 30.616 7.381 -45.468 1.00 94.12 271 ALA A C 1
ATOM 2072 O O . ALA A 1 271 ? 31.168 8.292 -46.087 1.00 94.12 271 ALA A O 1
ATOM 2073 N N . PHE A 1 272 ? 29.333 7.060 -45.669 1.00 91.69 272 PHE A N 1
ATOM 2074 C CA . PHE A 1 272 ? 28.486 7.760 -46.641 1.00 91.69 272 PHE A CA 1
ATOM 2075 C C . PHE A 1 272 ? 28.286 9.232 -46.274 1.00 91.69 272 PHE A C 1
ATOM 2077 O O . PHE A 1 272 ? 28.440 10.106 -47.128 1.00 91.69 272 PHE A O 1
ATOM 2084 N N . GLY A 1 273 ? 28.005 9.523 -45.001 1.00 90.56 273 GLY A N 1
ATOM 2085 C CA . GLY A 1 273 ? 27.853 10.892 -44.514 1.00 90.56 273 GLY A CA 1
ATOM 2086 C C . GLY A 1 273 ? 29.101 11.738 -44.767 1.00 90.56 273 GLY A C 1
ATOM 2087 O O . GLY A 1 273 ? 28.985 12.861 -45.263 1.00 90.56 273 GLY A O 1
ATOM 2088 N N . ASN A 1 274 ? 30.286 11.184 -44.498 1.00 92.50 274 ASN A N 1
ATOM 2089 C CA . ASN A 1 274 ? 31.564 11.833 -44.783 1.00 92.50 274 ASN A CA 1
ATOM 2090 C C . ASN A 1 274 ? 31.798 12.015 -46.282 1.00 92.50 274 ASN A C 1
ATOM 2092 O O . ASN A 1 274 ? 32.171 13.108 -46.699 1.00 92.50 274 ASN A O 1
ATOM 2096 N N . TYR A 1 275 ? 31.538 10.994 -47.100 1.00 90.38 275 TYR A N 1
ATOM 2097 C CA . TYR A 1 275 ? 31.692 11.090 -48.551 1.00 90.38 275 TYR A CA 1
ATOM 2098 C C . TYR A 1 275 ? 30.825 12.217 -49.134 1.00 90.38 275 TYR A C 1
ATOM 2100 O O . TYR A 1 275 ? 31.343 13.119 -49.793 1.00 90.38 275 TYR A O 1
ATOM 2108 N N . MET A 1 276 ? 29.530 12.232 -48.800 1.00 88.88 276 MET A N 1
ATOM 2109 C CA . MET A 1 276 ? 28.560 13.210 -49.309 1.00 88.88 276 MET A CA 1
ATOM 2110 C C . MET A 1 276 ? 28.818 14.647 -48.831 1.00 88.88 276 MET A C 1
ATOM 2112 O O . MET A 1 276 ? 28.518 15.594 -49.557 1.00 88.88 276 MET A O 1
ATOM 2116 N N . ASN A 1 277 ? 29.332 14.834 -47.610 1.00 87.75 277 ASN A N 1
ATOM 2117 C CA . ASN A 1 277 ? 29.475 16.163 -46.999 1.00 87.75 277 ASN A CA 1
ATOM 2118 C C . ASN A 1 277 ? 30.913 16.706 -46.976 1.00 87.75 277 ASN A C 1
ATOM 2120 O O . ASN A 1 277 ? 31.101 17.871 -46.608 1.00 87.75 277 ASN A O 1
ATOM 2124 N N . SER A 1 278 ? 31.903 15.908 -47.388 1.00 84.19 278 SER A N 1
ATOM 2125 C CA . SER A 1 278 ? 33.337 16.228 -47.318 1.00 84.19 278 SER A CA 1
ATOM 2126 C C . SER A 1 278 ? 33.686 17.618 -47.860 1.00 84.19 278 SER A C 1
ATOM 2128 O O . SER A 1 278 ? 34.375 18.383 -47.190 1.00 84.19 278 SER A O 1
ATOM 2130 N N . SER A 1 279 ? 33.153 17.987 -49.027 1.00 80.06 279 SER A N 1
ATOM 2131 C CA . SER A 1 279 ? 33.474 19.248 -49.710 1.00 80.06 279 SER A CA 1
ATOM 2132 C C . SER A 1 279 ? 32.850 20.501 -49.086 1.00 80.06 279 SER A C 1
ATOM 2134 O O . SER A 1 279 ? 33.339 21.599 -49.331 1.00 80.06 279 SER A O 1
ATOM 2136 N N . LYS A 1 280 ? 31.779 20.367 -48.289 1.00 81.25 280 LYS A N 1
ATOM 2137 C CA . LYS A 1 280 ? 31.028 21.511 -47.726 1.00 81.25 280 LYS A CA 1
ATOM 2138 C C . LYS A 1 280 ? 31.178 21.663 -46.218 1.00 81.25 280 LYS A C 1
ATOM 2140 O O . LYS A 1 280 ? 31.038 22.767 -45.701 1.00 81.25 280 LYS A O 1
ATOM 2145 N N . ARG A 1 281 ? 31.366 20.554 -45.500 1.00 82.25 281 ARG A N 1
ATOM 2146 C CA . ARG A 1 281 ? 31.318 20.507 -44.028 1.00 82.25 281 ARG A CA 1
ATOM 2147 C C . ARG A 1 281 ? 32.515 19.793 -43.397 1.00 82.25 281 ARG A C 1
ATOM 2149 O O . ARG A 1 281 ? 32.581 19.724 -42.175 1.00 82.25 281 ARG A O 1
ATOM 2156 N N . GLY A 1 282 ? 33.458 19.303 -44.202 1.00 83.62 282 GLY A N 1
ATOM 2157 C CA . GLY A 1 282 ? 34.619 18.559 -43.719 1.00 83.62 282 GLY A CA 1
ATOM 2158 C C . GLY A 1 282 ? 34.277 17.134 -43.271 1.00 83.62 282 GLY A C 1
ATOM 2159 O O . GLY A 1 282 ? 33.214 16.602 -43.592 1.00 83.62 282 GLY A O 1
ATOM 2160 N N . ALA A 1 283 ? 35.209 16.506 -42.551 1.00 88.62 283 ALA A N 1
ATOM 2161 C CA . ALA A 1 283 ? 35.097 15.126 -42.078 1.00 88.62 283 ALA A CA 1
ATOM 2162 C C . ALA A 1 283 ? 34.599 15.047 -40.624 1.00 88.62 283 ALA A C 1
ATOM 2164 O O . ALA A 1 283 ? 34.996 15.840 -39.771 1.00 88.62 283 ALA A O 1
ATOM 2165 N N . ALA A 1 284 ? 33.766 14.047 -40.338 1.00 92.50 284 ALA A N 1
ATOM 2166 C CA . ALA A 1 284 ? 33.245 13.725 -39.016 1.00 92.50 284 ALA A CA 1
ATOM 2167 C C . ALA A 1 284 ? 33.777 12.371 -38.515 1.00 92.50 284 ALA A C 1
ATOM 2169 O O . ALA A 1 284 ? 33.979 11.434 -39.288 1.00 92.50 284 ALA A O 1
ATOM 2170 N N . TYR A 1 285 ? 33.936 12.252 -37.196 1.00 93.81 285 TYR A N 1
ATOM 2171 C CA . TYR A 1 285 ? 34.381 11.022 -36.518 1.00 93.81 285 TYR A CA 1
ATOM 2172 C C . TYR A 1 285 ? 33.235 10.255 -35.837 1.00 93.81 285 TYR A C 1
ATOM 2174 O O . TYR A 1 285 ? 33.436 9.187 -35.269 1.00 93.81 285 TYR A O 1
ATOM 2182 N N . GLY A 1 286 ? 32.024 10.806 -35.879 1.00 93.25 286 GLY A N 1
ATOM 2183 C CA . GLY A 1 286 ? 30.824 10.242 -35.276 1.00 93.25 286 GLY A CA 1
ATOM 2184 C C . GLY A 1 286 ? 29.643 11.192 -35.444 1.00 93.25 286 GLY A C 1
ATOM 2185 O O . GLY A 1 286 ? 29.808 12.342 -35.854 1.00 93.25 286 GLY A O 1
ATOM 2186 N N . PHE A 1 287 ? 28.443 10.716 -35.130 1.00 93.12 287 PHE A N 1
ATOM 2187 C CA . PHE A 1 287 ? 27.213 11.497 -35.240 1.00 93.12 287 PHE A CA 1
ATOM 2188 C C . PHE A 1 287 ? 26.245 11.155 -34.101 1.00 93.12 287 PHE A C 1
ATOM 2190 O O . PHE A 1 287 ? 26.352 10.106 -33.466 1.00 93.12 287 PHE A O 1
ATOM 2197 N N . ARG A 1 288 ? 25.297 12.055 -33.818 1.00 93.81 288 ARG A N 1
ATOM 2198 C CA . ARG A 1 288 ? 24.246 11.821 -32.815 1.00 93.81 288 ARG A CA 1
ATOM 2199 C C . ARG A 1 288 ? 23.240 10.803 -33.348 1.00 93.81 288 ARG A C 1
ATOM 2201 O O . ARG A 1 288 ? 22.846 10.901 -34.501 1.00 93.81 288 ARG A O 1
ATOM 2208 N N . LEU A 1 289 ? 22.756 9.885 -32.508 1.00 89.94 289 LEU A N 1
ATOM 2209 C CA . LEU A 1 289 ? 21.810 8.840 -32.937 1.00 89.94 289 LEU A CA 1
ATOM 2210 C C . LEU A 1 289 ? 20.513 9.392 -33.554 1.00 89.94 289 LEU A C 1
ATOM 2212 O O . LEU A 1 289 ? 19.971 8.761 -34.449 1.00 89.94 289 LEU A O 1
ATOM 2216 N N . GLN A 1 290 ? 20.083 10.596 -33.163 1.00 91.06 290 GLN A N 1
ATOM 2217 C CA . GLN A 1 290 ? 18.953 11.318 -33.776 1.00 91.06 290 GLN A CA 1
ATOM 2218 C C . GLN A 1 290 ? 19.121 11.528 -35.293 1.00 91.06 290 GLN A C 1
ATOM 2220 O O . GLN A 1 290 ? 18.141 11.656 -36.016 1.00 91.06 290 GLN A O 1
ATOM 2225 N N . SER A 1 291 ? 20.357 11.541 -35.807 1.00 87.19 291 SER A N 1
ATOM 2226 C CA . SER A 1 291 ? 20.608 11.634 -37.247 1.00 87.19 291 SER A CA 1
ATOM 2227 C C . SER A 1 291 ? 20.105 10.411 -38.020 1.00 87.19 291 SER A C 1
ATOM 2229 O O . SER A 1 291 ? 19.838 10.542 -39.210 1.00 87.19 291 SER A O 1
ATOM 2231 N N . LEU A 1 292 ? 19.951 9.245 -37.375 1.00 86.56 292 LEU A N 1
ATOM 2232 C CA . LEU A 1 292 ? 19.391 8.048 -38.017 1.00 86.56 292 LEU A CA 1
ATOM 2233 C C . LEU A 1 292 ? 17.929 8.259 -38.431 1.00 86.56 292 LEU A C 1
ATOM 2235 O O . LEU A 1 292 ? 17.532 7.796 -39.498 1.00 86.56 292 LEU A O 1
ATOM 2239 N N . ASP A 1 293 ? 17.163 9.029 -37.656 1.00 82.88 293 ASP A N 1
ATOM 2240 C CA . ASP A 1 293 ? 15.772 9.360 -37.987 1.00 82.88 293 ASP A CA 1
ATOM 2241 C C . ASP A 1 293 ? 15.691 10.207 -39.267 1.00 82.88 293 ASP A C 1
ATOM 2243 O O . ASP A 1 293 ? 14.792 10.027 -40.092 1.00 82.88 293 ASP A O 1
ATOM 2247 N N . LEU A 1 294 ? 16.678 11.087 -39.476 1.00 72.19 294 LEU A N 1
ATOM 2248 C CA . LEU A 1 294 ? 16.785 11.961 -40.649 1.00 72.19 294 LEU A CA 1
ATOM 2249 C C . LEU A 1 294 ? 17.205 11.211 -41.918 1.00 72.19 294 LEU A C 1
ATOM 2251 O O . LEU A 1 294 ? 16.777 11.585 -43.009 1.00 72.19 294 LEU A O 1
ATOM 2255 N N . VAL A 1 295 ? 18.020 10.158 -41.779 1.00 65.94 295 VAL A N 1
ATOM 2256 C CA . VAL A 1 295 ? 18.396 9.273 -42.898 1.00 65.94 295 VAL A CA 1
ATOM 2257 C C . VAL A 1 295 ? 17.186 8.464 -43.382 1.00 65.94 295 VAL A C 1
ATOM 2259 O O . VAL A 1 295 ? 17.089 8.156 -44.563 1.00 65.94 295 VAL A O 1
ATOM 2262 N N . SER A 1 296 ? 16.236 8.171 -42.491 1.00 58.84 296 SER A N 1
ATOM 2263 C CA . SER A 1 296 ? 14.987 7.477 -42.831 1.00 58.84 296 SER A CA 1
ATOM 2264 C C . SER A 1 296 ? 13.941 8.396 -43.487 1.00 58.84 296 SER A C 1
ATOM 2266 O O . SER A 1 296 ? 13.188 7.968 -44.355 1.00 58.84 296 SER A O 1
ATOM 2268 N N . THR A 1 297 ? 13.887 9.679 -43.103 1.00 53.16 297 THR A N 1
ATOM 2269 C CA . THR A 1 297 ? 12.853 10.629 -43.579 1.00 53.16 297 THR A CA 1
ATOM 2270 C C . THR A 1 297 ? 13.215 11.395 -44.848 1.00 53.16 297 THR A C 1
ATOM 2272 O O . THR A 1 297 ? 12.327 11.921 -45.516 1.00 53.16 297 THR A O 1
ATOM 2275 N N . ARG A 1 298 ? 14.498 11.487 -45.200 1.00 54.62 298 ARG A N 1
ATOM 2276 C CA . ARG A 1 298 ? 14.949 12.097 -46.456 1.00 54.62 298 ARG A CA 1
ATOM 2277 C C . ARG A 1 298 ? 15.533 10.992 -47.320 1.00 54.62 298 ARG A C 1
ATOM 2279 O O . ARG A 1 298 ? 16.719 10.703 -47.215 1.00 54.62 298 ARG A O 1
ATOM 2286 N N . GLY A 1 299 ? 14.654 10.350 -48.086 1.00 47.41 299 GLY A N 1
ATOM 2287 C CA . GLY A 1 299 ? 14.979 9.200 -48.922 1.00 47.41 299 GLY A CA 1
ATOM 2288 C C . GLY A 1 299 ? 16.255 9.385 -49.744 1.00 47.41 299 GLY A C 1
ATOM 2289 O O . GLY A 1 299 ? 16.523 10.463 -50.281 1.00 47.41 299 GLY A O 1
ATOM 2290 N N . LEU A 1 300 ? 17.015 8.294 -49.822 1.00 43.06 300 LEU A N 1
ATOM 2291 C CA . LEU A 1 300 ? 17.505 7.838 -51.119 1.00 43.06 300 LEU A CA 1
ATOM 2292 C C . LEU A 1 300 ? 16.305 7.524 -52.021 1.00 43.06 300 LEU A C 1
ATOM 2294 O O . LEU A 1 300 ? 15.299 7.011 -51.477 1.00 43.06 300 LEU A O 1
#

Radius of gyration: 39.9 Å; chains: 1; bounding box: 118×69×93 Å

pLDDT: mean 80.68, std 17.84, range [36.5, 98.5]